Protein AF-0000000086953259 (afdb_homodimer)

Solvent-accessible surface area (backbone atoms only — not comparable to full-atom values): 18525 Å² total; per-residue (Å²): 99,62,66,60,48,47,49,51,55,51,45,34,66,79,62,57,32,42,74,52,63,54,74,88,42,58,58,50,37,32,46,44,33,48,52,49,56,58,36,59,69,58,87,67,56,74,64,44,88,80,73,67,75,72,50,76,53,92,78,43,31,48,39,73,64,45,56,81,44,89,71,26,26,64,43,68,49,37,34,38,24,72,94,69,39,31,24,38,32,47,31,37,43,13,43,32,31,20,49,56,74,33,20,47,18,69,23,54,54,49,21,54,51,42,49,47,47,50,50,37,43,31,76,70,72,32,80,75,73,79,49,68,49,76,45,77,52,87,73,87,44,56,50,64,36,43,30,42,35,41,31,33,63,73,48,73,60,89,91,44,76,42,67,51,68,50,78,44,65,116,98,63,66,62,48,48,51,51,55,52,45,34,66,79,61,58,30,41,74,53,62,55,75,86,42,59,58,49,36,32,46,43,30,48,54,50,56,57,36,58,67,58,86,66,58,73,64,44,86,78,74,68,73,71,49,75,53,91,76,44,31,48,37,73,64,45,58,80,44,90,73,26,27,62,43,69,49,37,34,38,24,71,95,68,39,30,25,39,33,47,32,37,44,12,43,33,30,20,48,55,74,34,19,46,17,68,24,53,55,48,20,54,51,43,50,45,47,50,50,39,44,31,76,70,73,32,80,75,74,78,49,68,48,76,47,78,52,85,72,88,42,57,50,66,35,43,29,42,34,40,30,32,64,74,48,72,58,88,91,43,74,42,68,50,69,51,77,45,66,114

Sequence (340 aa):
MMDQFEKFTKMSEDGSWQHLTSYENGLAASFFFRRFFFFSPPPFVVRSKSGYTPRKHQDACLFVRNVATEGRGFEFAMFYNDSERRMMVLLQPGSYLEGMIGFVHGGAVAAILDHTFASCGICAFGIVLTANLSVNYKSLIPLGSVVLVETKVEKVEEKKIFLSGCVQSAMMDQFEKFTKMSEDGSWQHLTSYENGLAASFFFRRFFFFSPPPFVVRSKSGYTPRKHQDACLFVRNVATEGRGFEFAMFYNDSERRMMVLLQPGSYLEGMIGFVHGGAVAAILDHTFASCGICAFGIVLTANLSVNYKSLIPLGSVVLVETKVEKVEEKKIFLSGCVQSA

pLDDT: mean 79.51, std 21.35, range [32.94, 98.81]

InterPro domains:
  IPR006683 Thioesterase domain [PF03061] (102-165)
  IPR029069 HotDog domain superfamily [SSF54637] (71-168)
  IPR052365 THEM4/THEM5 acyl-CoA thioesterase [PTHR12418] (1-169)

Radius of gyration: 20.13 Å; Cα contacts (8 Å, |Δi|>4): 658; chains: 2; bounding box: 54×58×43 Å

Foldseek 3Di:
DVVVVVVVVVVCVVVQKDKPDDPVDCCCCVLCCVLVVVPPPPVCVVVPVVNDDDDDDPPDDDPQPDPPDPQAAWDWIKMAGAVFLKIKIKTQGHVVQDDPVQFGDPVSVQVVQVVRVQSSCCVHPNHDDDPDGDDDDDDTHGHRFIKMKMKGWDDDDPPDTDMDIDIDTD/DVVVVVVVVVVCVVVQKDKPDDPVDCCCCVLCCVLVVVPPPPVCVVVPVVNDDDDDDPPDDDPQPDPPDPQAAWDWIKMAGAVFLKIKIKTQGHVNQDDPVQFGDPVSVQVVQVVRVQSSCCVHPNHDDDPDGDDDDDDTHGHRFIKMKMKGWDDDDPPDTDMDIDIDTD

Organism: NCBI:txid35019

Structure (mmCIF, N/CA/C/O backbone):
data_AF-0000000086953259-model_v1
#
loop_
_entity.id
_entity.type
_entity.pdbx_description
1 polymer 'Acyl-coenzyme A thioesterase THEM4'
#
loop_
_atom_site.group_PDB
_atom_site.id
_atom_site.type_symbol
_atom_site.label_atom_id
_atom_site.label_alt_id
_atom_site.label_comp_id
_atom_site.label_asym_id
_atom_site.label_entity_id
_atom_site.label_seq_id
_atom_site.pdbx_PDB_ins_code
_atom_site.Cartn_x
_atom_site.Cartn_y
_atom_site.Cartn_z
_atom_site.occupancy
_atom_site.B_iso_or_equiv
_atom_site.auth_seq_id
_atom_site.auth_comp_id
_atom_site.auth_asym_id
_atom_site.auth_atom_id
_atom_site.pdbx_PDB_model_num
ATOM 1 N N . MET A 1 1 ? 16.812 -9.219 -14.219 1 52.38 1 MET A N 1
ATOM 2 C CA . MET A 1 1 ? 15.406 -9.531 -14.477 1 52.38 1 MET A CA 1
ATOM 3 C C . MET A 1 1 ? 15.273 -10.781 -15.336 1 52.38 1 MET A C 1
ATOM 5 O O . MET A 1 1 ? 14.523 -11.703 -14.984 1 52.38 1 MET A O 1
ATOM 9 N N . MET A 1 2 ? 16.156 -10.859 -16.234 1 53.91 2 MET A N 1
ATOM 10 C CA . MET A 1 2 ? 16.047 -11.898 -17.25 1 53.91 2 MET A CA 1
ATOM 11 C C . MET A 1 2 ? 16.375 -13.273 -16.672 1 53.91 2 MET A C 1
ATOM 13 O O . MET A 1 2 ? 15.688 -14.25 -16.938 1 53.91 2 MET A O 1
ATOM 17 N N . ASP A 1 3 ? 17.328 -13.188 -15.805 1 60.88 3 ASP A N 1
ATOM 18 C CA . ASP A 1 3 ? 17.734 -14.492 -15.289 1 60.88 3 ASP A CA 1
ATOM 19 C C . ASP A 1 3 ? 16.672 -15.086 -14.383 1 60.88 3 ASP A C 1
ATOM 21 O O . ASP A 1 3 ? 16.375 -16.281 -14.461 1 60.88 3 ASP A O 1
ATOM 25 N N . GLN A 1 4 ? 16.062 -14.219 -13.586 1 63.28 4 GLN A N 1
ATOM 26 C CA . GLN A 1 4 ? 15.039 -14.727 -12.688 1 63.28 4 GLN A CA 1
ATOM 27 C C . GLN A 1 4 ? 13.773 -15.117 -13.453 1 63.28 4 GLN A C 1
ATOM 29 O O . GLN A 1 4 ? 13.156 -16.141 -13.172 1 63.28 4 GLN A O 1
ATOM 34 N N . PHE A 1 5 ? 13.586 -14.344 -14.422 1 64.5 5 PHE A N 1
ATOM 35 C CA . PHE A 1 5 ? 12.43 -14.648 -15.266 1 64.5 5 PHE A CA 1
ATOM 36 C C . PHE A 1 5 ? 12.641 -15.961 -16 1 64.5 5 PHE A C 1
ATOM 38 O O . PHE A 1 5 ? 11.719 -16.781 -16.094 1 64.5 5 PHE A O 1
ATOM 45 N N . GLU A 1 6 ? 13.797 -16.078 -16.453 1 66.31 6 GLU A N 1
ATOM 46 C CA . GLU A 1 6 ? 14.117 -17.312 -17.156 1 66.31 6 GLU A CA 1
ATOM 47 C C . GLU A 1 6 ? 13.992 -18.516 -16.234 1 66.31 6 GLU A C 1
ATOM 49 O O . GLU A 1 6 ? 13.5 -19.562 -16.641 1 66.31 6 GLU A O 1
ATOM 54 N N . LYS A 1 7 ? 14.461 -18.281 -15.062 1 66 7 LYS A N 1
ATOM 55 C CA . LYS A 1 7 ? 14.352 -19.359 -14.086 1 66 7 LYS A CA 1
ATOM 56 C C . LYS A 1 7 ? 12.891 -19.75 -13.852 1 66 7 LYS A C 1
ATOM 58 O O . LYS A 1 7 ? 12.555 -20.938 -13.836 1 66 7 LYS A O 1
ATOM 63 N N . PHE A 1 8 ? 12.086 -18.859 -13.781 1 66.31 8 PHE A N 1
ATOM 64 C CA . PHE A 1 8 ? 10.688 -19.125 -13.508 1 66.31 8 PHE A CA 1
ATOM 65 C C . PHE A 1 8 ? 9.984 -19.672 -14.742 1 66.31 8 PHE A C 1
ATOM 67 O O . PHE A 1 8 ? 9.109 -20.531 -14.641 1 66.31 8 PHE A O 1
ATOM 74 N N . THR A 1 9 ? 10.445 -19.172 -15.805 1 65.06 9 THR A N 1
ATOM 75 C CA . THR A 1 9 ? 9.898 -19.734 -17.031 1 65.06 9 THR A CA 1
ATOM 76 C C . THR A 1 9 ? 10.281 -21.203 -17.172 1 65.06 9 THR A C 1
ATOM 78 O O . THR A 1 9 ? 9.469 -22.016 -17.609 1 65.06 9 THR A O 1
ATOM 81 N N . LYS A 1 10 ? 11.414 -21.469 -16.734 1 67 10 LYS A N 1
ATOM 82 C CA . LYS A 1 10 ? 11.867 -22.844 -16.781 1 67 10 LYS A CA 1
ATOM 83 C C . LYS A 1 10 ? 11.086 -23.719 -15.789 1 67 10 LYS A C 1
ATOM 85 O O . LYS A 1 10 ? 10.742 -24.859 -16.094 1 67 10 LYS A O 1
ATOM 90 N N . MET A 1 11 ? 10.836 -23.203 -14.648 1 66.12 11 MET A N 1
ATOM 91 C CA . MET A 1 11 ? 10.07 -23.922 -13.633 1 66.12 11 MET A CA 1
ATOM 92 C C . MET A 1 11 ? 8.656 -24.203 -14.109 1 66.12 11 MET A C 1
ATOM 94 O O . MET A 1 11 ? 8.055 -25.219 -13.75 1 66.12 11 MET A O 1
ATOM 98 N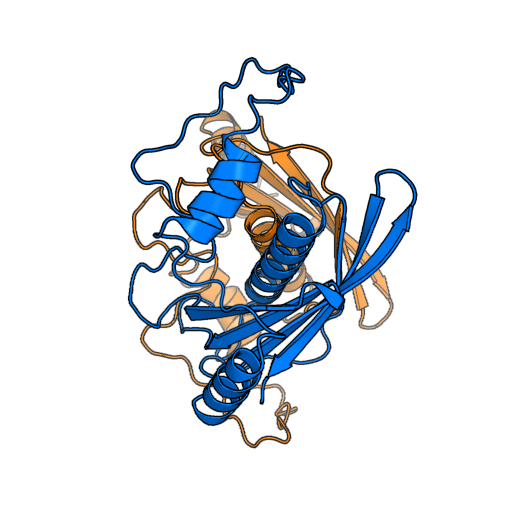 N . SER A 1 12 ? 8.172 -23.406 -14.914 1 67.5 12 SER A N 1
ATOM 99 C CA . SER A 1 12 ? 6.844 -23.609 -15.484 1 67.5 12 SER A CA 1
ATOM 100 C C . SER A 1 12 ? 6.848 -24.75 -16.5 1 67.5 12 SER A C 1
ATOM 102 O O . SER A 1 12 ? 5.793 -25.297 -16.828 1 67.5 12 SER A O 1
ATOM 104 N N . GLU A 1 13 ? 8 -25.062 -16.859 1 70.75 13 GLU A N 1
ATOM 105 C CA . GLU A 1 13 ? 8.109 -26.109 -17.859 1 70.75 13 GLU A CA 1
ATOM 106 C C . GLU A 1 13 ? 7.793 -27.484 -17.25 1 70.75 13 GLU A C 1
ATOM 108 O O . GLU A 1 13 ? 7.211 -28.344 -17.922 1 70.75 13 GLU A O 1
ATOM 113 N N . ASP A 1 14 ? 8.203 -27.688 -16 1 75.81 14 ASP A N 1
ATOM 114 C CA . ASP A 1 14 ? 7.871 -28.984 -15.406 1 75.81 14 ASP A CA 1
ATOM 115 C C . ASP A 1 14 ? 6.43 -29.016 -14.914 1 75.81 14 ASP A C 1
ATOM 117 O O . ASP A 1 14 ? 5.973 -30.016 -14.367 1 75.81 14 ASP A O 1
ATOM 121 N N . GLY A 1 15 ? 5.711 -27.969 -15.047 1 78.81 15 GLY A N 1
ATOM 122 C CA . GLY A 1 15 ? 4.285 -27.891 -14.766 1 78.81 15 GLY A CA 1
ATOM 123 C C . GLY A 1 15 ? 3.984 -27.547 -13.32 1 78.81 15 GLY A C 1
ATOM 124 O O . GLY A 1 15 ? 2.818 -27.438 -12.93 1 78.81 15 GLY A O 1
ATOM 125 N N . SER A 1 16 ? 5 -27.375 -12.539 1 87.06 16 SER A N 1
ATOM 126 C CA . SER A 1 16 ? 4.758 -27.125 -11.117 1 87.06 16 SER A CA 1
ATOM 127 C C . SER A 1 16 ? 4.312 -25.688 -10.875 1 87.06 16 SER A C 1
ATOM 129 O O . SER A 1 16 ? 3.611 -25.406 -9.898 1 87.06 16 SER A O 1
ATOM 131 N N . TRP A 1 17 ? 4.738 -24.828 -11.75 1 89.25 17 TRP A N 1
ATOM 132 C CA . TRP A 1 17 ? 4.379 -23.422 -11.617 1 89.25 17 TRP A CA 1
ATOM 133 C C . TRP A 1 17 ? 3.529 -22.969 -12.805 1 89.25 17 TRP A C 1
ATOM 135 O O . TRP A 1 17 ? 3.807 -23.344 -13.945 1 89.25 17 TRP A O 1
ATOM 145 N N . GLN A 1 18 ? 2.521 -22.219 -12.438 1 87.19 18 GLN A N 1
ATOM 146 C CA . GLN A 1 18 ? 1.646 -21.625 -13.445 1 87.19 18 GLN A CA 1
ATOM 147 C C . GLN A 1 18 ? 1.855 -20.125 -13.531 1 87.19 18 GLN A C 1
ATOM 149 O O . GLN A 1 18 ? 1.815 -19.422 -12.516 1 87.19 18 GLN A O 1
ATOM 154 N N . HIS A 1 19 ? 2.213 -19.609 -14.719 1 86.81 19 HIS A N 1
ATOM 155 C CA . HIS A 1 19 ? 2.295 -18.172 -14.961 1 86.81 19 HIS A CA 1
ATOM 156 C C . HIS A 1 19 ? 0.907 -17.531 -15.023 1 86.81 19 HIS A C 1
ATOM 158 O O . HIS A 1 19 ? 0.07 -17.953 -15.828 1 86.81 19 HIS A O 1
ATOM 164 N N . LEU A 1 20 ? 0.736 -16.625 -14.086 1 80.94 20 LEU A N 1
ATOM 165 C CA . LEU A 1 20 ? -0.565 -15.977 -14.047 1 80.94 20 LEU A CA 1
ATOM 166 C C . LEU A 1 20 ? -0.579 -14.734 -14.93 1 80.94 20 LEU A C 1
ATOM 168 O O . LEU A 1 20 ? 0.214 -13.812 -14.727 1 80.94 20 LEU A O 1
ATOM 172 N N . THR A 1 21 ? -0.525 -14.914 -16.234 1 61.44 21 THR A N 1
ATOM 173 C CA . THR A 1 21 ? -0.45 -13.82 -17.188 1 61.44 21 THR A CA 1
ATOM 174 C C . THR A 1 21 ? -1.457 -12.727 -16.844 1 61.44 21 THR A C 1
ATOM 176 O O . THR A 1 21 ? -2.318 -12.922 -15.977 1 61.44 21 THR A O 1
ATOM 179 N N . SER A 1 22 ? -1.895 -11.805 -17.891 1 50.25 22 SER A N 1
ATOM 180 C CA . SER A 1 22 ? -2.389 -10.445 -18.031 1 50.25 22 SER A CA 1
ATOM 181 C C . SER A 1 22 ? -3.682 -10.234 -17.25 1 50.25 22 SER A C 1
ATOM 183 O O . SER A 1 22 ? -4.594 -11.062 -17.328 1 50.25 22 SER A O 1
ATOM 185 N N . TYR A 1 23 ? -3.648 -9.695 -16.016 1 44.38 23 TYR A N 1
ATOM 186 C CA . TYR A 1 23 ? -4.918 -9.234 -15.469 1 44.38 23 TYR A CA 1
ATOM 187 C C . TYR A 1 23 ? -5.867 -8.805 -16.578 1 44.38 23 TYR A C 1
ATOM 189 O O . TYR A 1 23 ? -7.055 -8.562 -16.328 1 44.38 23 TYR A O 1
ATOM 197 N N . GLU A 1 24 ? -5.324 -8.195 -17.656 1 40.94 24 GLU A N 1
ATOM 198 C CA . GLU A 1 24 ? -6.316 -7.895 -18.672 1 40.94 24 GLU A CA 1
ATOM 199 C C . GLU A 1 24 ? -7.066 -9.148 -19.109 1 40.94 24 GLU A C 1
ATOM 201 O O . GLU A 1 24 ? -8.188 -9.062 -19.625 1 40.94 24 GLU A O 1
ATOM 206 N N . ASN A 1 25 ? -6.32 -10.289 -19.328 1 35.34 25 ASN A N 1
ATOM 207 C CA . ASN A 1 25 ? -6.895 -11.453 -19.984 1 35.34 25 ASN A CA 1
ATOM 208 C C . ASN A 1 25 ? -7.652 -12.344 -19 1 35.34 25 ASN A C 1
ATOM 210 O O . ASN A 1 25 ? -7.445 -12.25 -17.781 1 35.34 25 ASN A O 1
ATOM 214 N N . GLY A 1 26 ? -8.352 -13.469 -19.469 1 34.66 26 GLY A N 1
ATOM 215 C CA . GLY A 1 26 ? -9.383 -14.445 -19.156 1 34.66 26 GLY A CA 1
ATOM 216 C C . GLY A 1 26 ? -9.062 -15.289 -17.938 1 34.66 26 GLY A C 1
ATOM 217 O O . GLY A 1 26 ? -9.961 -15.664 -17.188 1 34.66 26 GLY A O 1
ATOM 218 N N . LEU A 1 27 ? -7.82 -15.656 -17.766 1 37.25 27 LEU A N 1
ATOM 219 C CA . LEU A 1 27 ? -7.645 -16.703 -16.766 1 37.25 27 LEU A CA 1
ATOM 220 C C . LEU A 1 27 ? -7.637 -16.109 -15.359 1 37.25 27 LEU A C 1
ATOM 222 O O . LEU A 1 27 ? -8.266 -16.656 -14.445 1 37.25 27 LEU A O 1
ATOM 226 N N . ALA A 1 28 ? -6.715 -15.133 -15.016 1 39.75 28 ALA A N 1
ATOM 227 C CA . ALA A 1 28 ? -6.871 -14.5 -13.711 1 39.75 28 ALA A CA 1
ATOM 228 C C . ALA A 1 28 ? -8.188 -13.734 -13.625 1 39.75 28 ALA A C 1
ATOM 230 O O . ALA A 1 28 ? -8.859 -13.75 -12.586 1 39.75 28 ALA A O 1
ATOM 231 N N . ALA A 1 29 ? -8.492 -12.969 -14.594 1 41.97 29 ALA A N 1
ATOM 232 C CA . ALA A 1 29 ? -9.859 -12.492 -14.789 1 41.97 29 ALA A CA 1
ATOM 233 C C . ALA A 1 29 ? -10.844 -13.656 -14.82 1 41.97 29 ALA A C 1
ATOM 235 O O . ALA A 1 29 ? -11.93 -13.578 -14.242 1 41.97 29 ALA A O 1
ATOM 236 N N . SER A 1 30 ? -10.484 -14.625 -15.641 1 40.09 30 SER A N 1
ATOM 237 C CA . SER A 1 30 ? -11.305 -15.828 -15.672 1 40.09 30 SER A CA 1
ATOM 238 C C . SER A 1 30 ? -11.297 -16.547 -14.328 1 40.09 30 SER A C 1
ATOM 240 O O . SER A 1 30 ? -12.344 -16.969 -13.836 1 40.09 30 SER A O 1
ATOM 242 N N . PHE A 1 31 ? -10.102 -16.766 -13.859 1 41.5 31 PHE A N 1
ATOM 243 C CA . PHE A 1 31 ? -10.07 -17.406 -12.547 1 41.5 31 PHE A CA 1
ATOM 244 C C . PHE A 1 31 ? -10.641 -16.484 -11.477 1 41.5 31 PHE A C 1
ATOM 246 O O . PHE A 1 31 ? -11.453 -16.922 -10.648 1 41.5 31 PHE A O 1
ATOM 253 N N . PHE A 1 32 ? -10.109 -15.211 -11.398 1 43.56 32 PHE A N 1
ATOM 254 C CA . PHE A 1 32 ? -10.742 -14.266 -10.477 1 43.56 32 PHE A CA 1
ATOM 255 C C . PHE A 1 32 ? -12.188 -14.008 -10.883 1 43.56 32 PHE A C 1
ATOM 257 O O . PHE A 1 32 ? -13.07 -13.906 -10.031 1 43.56 32 PHE A O 1
ATOM 264 N N . PHE A 1 33 ? -12.383 -13.719 -12.188 1 42.94 33 PHE A N 1
ATOM 265 C CA . PHE A 1 33 ? -13.766 -13.555 -12.633 1 42.94 33 PHE A CA 1
ATOM 266 C C . PHE A 1 33 ? -14.555 -14.844 -12.43 1 42.94 33 PHE A C 1
ATOM 268 O O . PHE A 1 33 ? -15.703 -14.805 -11.977 1 42.94 33 PHE A O 1
ATOM 275 N N . ARG A 1 34 ? -14.109 -15.891 -12.961 1 40.69 34 ARG A N 1
ATOM 276 C CA . ARG A 1 34 ? -14.906 -17.109 -12.797 1 40.69 34 ARG A CA 1
ATOM 277 C C . ARG A 1 34 ? -15.102 -17.438 -11.32 1 40.69 34 ARG A C 1
ATOM 279 O O . ARG A 1 34 ? -16.188 -17.859 -10.914 1 40.69 34 ARG A O 1
ATOM 286 N N . ARG A 1 35 ? -14.094 -17.469 -10.625 1 39.72 35 ARG A N 1
ATOM 287 C CA . ARG A 1 35 ? -14.234 -17.812 -9.211 1 39.72 35 ARG A CA 1
ATOM 288 C C . ARG A 1 35 ? -14.695 -16.609 -8.398 1 39.72 35 ARG A C 1
ATOM 290 O O . ARG A 1 35 ? -15.445 -16.766 -7.43 1 39.72 35 ARG A O 1
ATOM 297 N N . PHE A 1 36 ? -14.234 -15.398 -8.695 1 39.94 36 PHE A N 1
ATOM 298 C CA . PHE A 1 36 ? -14.727 -14.227 -7.98 1 39.94 36 PHE A CA 1
ATOM 299 C C . PHE A 1 36 ? -16.031 -13.727 -8.594 1 39.94 36 PHE A C 1
ATOM 301 O O . PHE A 1 36 ? -16.938 -13.297 -7.875 1 39.94 36 PHE A O 1
ATOM 308 N N . PHE A 1 37 ? -16.125 -13.453 -9.898 1 39.78 37 PHE A N 1
ATOM 309 C CA . PHE A 1 37 ? -17.375 -12.922 -10.445 1 39.78 37 PHE A CA 1
ATOM 310 C C . PHE A 1 37 ? -18.391 -14.031 -10.641 1 39.78 37 PHE A C 1
ATOM 312 O O . PHE A 1 37 ? -19.594 -13.773 -10.719 1 39.78 37 PHE A O 1
ATOM 319 N N . PHE A 1 38 ? -18.047 -15.141 -11.109 1 36.66 38 PHE A N 1
ATOM 320 C CA . PHE A 1 38 ? -19.156 -16.062 -11.188 1 36.66 38 PHE A CA 1
ATOM 321 C C . PHE A 1 38 ? -19.688 -16.406 -9.797 1 36.66 38 PHE A C 1
ATOM 323 O O . PHE A 1 38 ? -20.453 -17.359 -9.633 1 36.66 38 PHE A O 1
ATOM 330 N N . PHE A 1 39 ? -18.922 -16.328 -8.805 1 34.28 39 PHE A N 1
ATOM 331 C CA . PHE A 1 39 ? -19.828 -16.375 -7.664 1 34.28 39 PHE A CA 1
ATOM 332 C C . PHE A 1 39 ? -20.938 -15.336 -7.809 1 34.28 39 PHE A C 1
ATOM 334 O O . PHE A 1 39 ? -20.656 -14.172 -8.109 1 34.28 39 PHE A O 1
ATOM 341 N N . SER A 1 40 ? -22.031 -15.648 -8.258 1 33.44 40 SER A N 1
ATOM 342 C CA . SER A 1 40 ? -23.156 -14.883 -7.727 1 33.44 40 SER A CA 1
ATOM 343 C C . SER A 1 40 ? -22.766 -14.141 -6.449 1 33.44 40 SER A C 1
ATOM 345 O O . SER A 1 40 ? -22.016 -14.664 -5.629 1 33.44 40 SER A O 1
ATOM 347 N N . PRO A 1 41 ? -22.625 -12.797 -6.363 1 35.5 41 PRO A N 1
ATOM 348 C CA . PRO A 1 41 ? -22.469 -12.289 -5 1 35.5 41 PRO A CA 1
ATOM 349 C C . PRO A 1 41 ? -22.875 -13.312 -3.939 1 35.5 41 PRO A C 1
ATOM 351 O O . PRO A 1 41 ? -23.859 -14.039 -4.129 1 35.5 41 PRO A O 1
ATOM 354 N N . PRO A 1 42 ? -22.078 -14.234 -3.434 1 35.81 42 PRO A N 1
ATOM 355 C CA . PRO A 1 42 ? -22.938 -14.883 -2.438 1 35.81 42 PRO A CA 1
ATOM 356 C C . PRO A 1 42 ? -24.141 -14.031 -2.053 1 35.81 42 PRO A C 1
ATOM 358 O O . PRO A 1 42 ? -24.109 -12.805 -2.18 1 35.81 42 PRO A O 1
ATOM 361 N N . PRO A 1 43 ? -25.312 -14.547 -2.086 1 33.22 43 PRO A N 1
ATOM 362 C CA . PRO A 1 43 ? -26.406 -13.789 -1.484 1 33.22 43 PRO A CA 1
ATOM 363 C C . PRO A 1 43 ? -25.938 -12.891 -0.338 1 33.22 43 PRO A C 1
ATOM 365 O O . PRO A 1 43 ? -26.766 -12.266 0.331 1 33.22 43 PRO A O 1
ATOM 368 N N . PHE A 1 44 ? -24.828 -13.32 0.262 1 33.72 44 PHE A N 1
ATOM 369 C CA . PHE A 1 44 ? -24.531 -12.32 1.285 1 33.72 44 PHE A CA 1
ATOM 370 C C . PHE A 1 44 ? -24.203 -10.977 0.651 1 33.72 44 PHE A C 1
ATOM 372 O O . PHE A 1 44 ? -23.094 -10.766 0.179 1 33.72 44 PHE A O 1
ATOM 379 N N . VAL A 1 45 ? -24.844 -10.445 -0.264 1 34.34 45 VAL A N 1
ATOM 380 C CA . VAL A 1 45 ? -24.969 -8.992 -0.385 1 34.34 45 VAL A CA 1
ATOM 381 C C . VAL A 1 45 ? -24.375 -8.32 0.854 1 34.34 45 VAL A C 1
ATOM 383 O O . VAL A 1 45 ? -24.938 -8.422 1.948 1 34.34 45 VAL A O 1
ATOM 386 N N . VAL A 1 46 ? -23.109 -8.477 1.08 1 34.69 46 VAL A N 1
ATOM 387 C CA . VAL A 1 46 ? -22.734 -7.488 2.084 1 34.69 46 VAL A CA 1
ATOM 388 C C . VAL A 1 46 ? -23.625 -6.254 1.945 1 34.69 46 VAL A C 1
ATOM 390 O O . VAL A 1 46 ? -23.531 -5.52 0.958 1 34.69 46 VAL A O 1
ATOM 393 N N . ARG A 1 47 ? -24.781 -6.379 2.074 1 33.88 47 ARG A N 1
ATOM 394 C CA . ARG A 1 47 ? -25.656 -5.223 2.244 1 33.88 47 ARG A CA 1
ATOM 395 C C . ARG A 1 47 ? -24.906 -4.055 2.865 1 33.88 47 ARG A C 1
ATOM 397 O O . ARG A 1 47 ? -24.531 -4.102 4.039 1 33.88 47 ARG A O 1
ATOM 404 N N . SER A 1 48 ? -23.844 -3.596 2.314 1 38.78 48 SER A N 1
ATOM 405 C CA . SER A 1 48 ? -23.406 -2.336 2.902 1 38.78 48 SER A CA 1
ATOM 406 C C . SER A 1 48 ? -24.562 -1.558 3.492 1 38.78 48 SER A C 1
ATOM 408 O O . SER A 1 48 ? -25.641 -1.464 2.877 1 38.78 48 SER A O 1
ATOM 410 N N . LYS A 1 49 ? -24.734 -1.678 4.691 1 43.41 49 LYS A N 1
ATOM 411 C CA . LYS A 1 49 ? -25.75 -0.819 5.281 1 43.41 49 LYS A CA 1
ATOM 412 C C . LYS A 1 49 ? -25.969 0.436 4.438 1 43.41 49 LYS A C 1
ATOM 414 O O . LYS A 1 49 ? -26.969 1.131 4.598 1 43.41 49 LYS A O 1
ATOM 419 N N . SER A 1 50 ? -24.969 0.824 3.766 1 48.22 50 SER A N 1
ATOM 420 C CA . SER A 1 50 ? -25.109 2.166 3.211 1 48.22 50 SER A CA 1
ATOM 421 C C . SER A 1 50 ? -25.734 2.129 1.82 1 48.22 50 SER A C 1
ATOM 423 O O . SER A 1 50 ? -25.875 3.166 1.17 1 48.22 50 SER A O 1
ATOM 425 N N . GLY A 1 51 ? -26.406 0.893 1.409 1 57.38 51 GLY A N 1
ATOM 426 C CA . GLY A 1 51 ? -27.078 0.931 0.12 1 57.38 51 GLY A CA 1
ATOM 427 C C . GLY A 1 51 ? -26.109 1.009 -1.052 1 57.38 51 GLY A C 1
ATOM 428 O O . GLY A 1 51 ? -26.531 1.263 -2.186 1 57.38 51 GLY A O 1
ATOM 429 N N . TYR A 1 52 ? -24.781 0.784 -0.879 1 64.69 52 TYR A N 1
ATOM 430 C CA . TYR A 1 52 ? -23.844 0.918 -1.979 1 64.69 52 TYR A CA 1
ATOM 431 C C . TYR A 1 52 ? -23.875 -0.307 -2.885 1 64.69 52 TYR A C 1
ATOM 433 O O . TYR A 1 52 ? -23.797 -1.441 -2.408 1 64.69 52 TYR A O 1
ATOM 441 N N . THR A 1 53 ? -24.125 -0.127 -4.211 1 71.12 53 THR A N 1
ATOM 442 C CA . THR A 1 53 ? -24.078 -1.182 -5.219 1 71.12 53 THR A CA 1
ATOM 443 C C . THR A 1 53 ? -22.766 -1.114 -6.008 1 71.12 53 THR A C 1
ATOM 445 O O . THR A 1 53 ? -22.562 -0.176 -6.777 1 71.12 53 THR A O 1
ATOM 448 N N . PRO A 1 54 ? -21.953 -2.084 -5.785 1 74.06 54 PRO A N 1
ATOM 449 C CA . PRO A 1 54 ? -20.672 -2.045 -6.508 1 74.06 54 PRO A CA 1
ATOM 450 C C . PRO A 1 54 ? -20.844 -2.229 -8.016 1 74.06 54 PRO A C 1
ATOM 452 O O . PRO A 1 54 ? -21.641 -3.061 -8.453 1 74.06 54 PRO A O 1
ATOM 455 N N . ARG A 1 55 ? -20.328 -1.217 -8.719 1 71.19 55 ARG A N 1
ATOM 456 C CA . ARG A 1 55 ? -20.297 -1.323 -10.18 1 71.19 55 ARG A CA 1
ATOM 457 C C . ARG A 1 55 ? -18.875 -1.147 -10.711 1 71.19 55 ARG A C 1
ATOM 459 O O . ARG A 1 55 ? -18.078 -0.393 -10.141 1 71.19 55 ARG A O 1
ATOM 466 N N . LYS A 1 56 ? -18.672 -1.996 -11.711 1 71.94 56 LYS A N 1
ATOM 467 C CA . LYS A 1 56 ? -17.375 -1.819 -12.359 1 71.94 56 LYS A CA 1
ATOM 468 C C . LYS A 1 56 ? -17.297 -0.479 -13.086 1 71.94 56 LYS A C 1
ATOM 470 O O . LYS A 1 56 ? -18.156 -0.167 -13.914 1 71.94 56 LYS A O 1
ATOM 475 N N . HIS A 1 57 ? -16.531 0.339 -12.648 1 70.31 57 HIS A N 1
ATOM 476 C CA . HIS A 1 57 ? -16.312 1.588 -13.367 1 70.31 57 HIS A CA 1
ATOM 477 C C . HIS A 1 57 ? -15.602 1.339 -14.695 1 70.31 57 HIS A C 1
ATOM 479 O O . HIS A 1 57 ? -14.711 0.491 -14.781 1 70.31 57 HIS A O 1
ATOM 485 N N . GLN A 1 58 ? -16.078 1.866 -15.805 1 69.81 58 GLN A N 1
ATOM 486 C CA . GLN A 1 58 ? -15.555 1.654 -17.156 1 69.81 58 GLN A CA 1
ATOM 487 C C . GLN A 1 58 ? -14.055 1.913 -17.203 1 69.81 58 GLN A C 1
ATOM 489 O O . GLN A 1 58 ? -13.32 1.221 -17.922 1 69.81 58 GLN A O 1
ATOM 494 N N . ASP A 1 59 ? -13.609 2.85 -16.391 1 75.56 59 ASP A N 1
ATOM 495 C CA . ASP A 1 59 ? -12.195 3.205 -16.469 1 75.56 59 ASP A CA 1
ATOM 496 C C . ASP A 1 59 ? -11.414 2.619 -15.289 1 75.56 59 ASP A C 1
ATOM 498 O O . ASP A 1 59 ? -10.258 2.975 -15.07 1 75.56 59 ASP A O 1
ATOM 502 N N . ALA A 1 60 ? -12.07 1.719 -14.656 1 76 60 ALA A N 1
ATOM 503 C CA . ALA A 1 60 ? -11.406 1.194 -13.469 1 76 60 ALA A CA 1
ATOM 504 C C . ALA A 1 60 ? -10.305 0.209 -13.836 1 76 60 ALA A C 1
ATOM 506 O O . ALA A 1 60 ? -10.391 -0.467 -14.867 1 76 60 ALA A O 1
ATOM 507 N N . CYS A 1 61 ? -9.25 0.313 -13.188 1 78.25 61 CYS A N 1
ATOM 508 C CA . CYS A 1 61 ? -8.18 -0.662 -13.328 1 78.25 61 CYS A CA 1
ATOM 509 C C . CYS A 1 61 ? -7.688 -1.141 -11.969 1 78.25 61 CYS A C 1
ATOM 511 O O . CYS A 1 61 ? -7.84 -0.438 -10.969 1 78.25 61 CYS A O 1
ATOM 513 N N . LEU A 1 62 ? -7.27 -2.379 -12.023 1 81.81 62 LEU A N 1
ATOM 514 C CA . LEU A 1 62 ? -6.656 -2.918 -10.812 1 81.81 62 LEU A CA 1
ATOM 515 C C . LEU A 1 62 ? -5.488 -2.047 -10.359 1 81.81 62 LEU A C 1
ATOM 517 O O . LEU A 1 62 ? -4.625 -1.692 -11.172 1 81.81 62 LEU A O 1
ATOM 521 N N . PHE A 1 63 ? -5.438 -1.789 -9.172 1 87.06 63 PHE A N 1
ATOM 522 C CA . PHE A 1 63 ? -4.539 -0.804 -8.578 1 87.06 63 PHE A CA 1
ATOM 523 C C . PHE A 1 63 ? -3.094 -1.09 -8.969 1 87.06 63 PHE A C 1
ATOM 525 O O . PHE A 1 63 ? -2.389 -0.202 -9.453 1 87.06 63 PHE A O 1
ATOM 532 N N . VAL A 1 64 ? -2.646 -2.326 -8.844 1 89.12 64 VAL A N 1
ATOM 533 C CA . VAL A 1 64 ? -1.241 -2.641 -9.078 1 89.12 64 VAL A CA 1
ATOM 534 C C . VAL A 1 64 ? -1.001 -2.885 -10.562 1 89.12 64 VAL A C 1
ATOM 536 O O . VAL A 1 64 ? 0.11 -3.232 -10.969 1 89.12 64 VAL A O 1
ATOM 539 N N . ARG A 1 65 ? -2.035 -2.666 -11.305 1 80.62 65 ARG A N 1
ATOM 540 C CA . ARG A 1 65 ? -1.886 -2.834 -12.75 1 80.62 65 ARG A CA 1
ATOM 541 C C . ARG A 1 65 ? -2.145 -1.521 -13.477 1 80.62 65 ARG A C 1
ATOM 543 O O . ARG A 1 65 ? -2.201 -1.493 -14.711 1 80.62 65 ARG A O 1
ATOM 550 N N . ASN A 1 66 ? -2.365 -0.52 -12.664 1 74.5 66 ASN A N 1
ATOM 551 C CA . ASN A 1 66 ? -2.52 0.801 -13.258 1 74.5 66 ASN A CA 1
ATOM 552 C C . ASN A 1 66 ? -1.189 1.336 -13.781 1 74.5 66 ASN A C 1
ATOM 554 O O . ASN A 1 66 ? -0.287 1.644 -13 1 74.5 66 ASN A O 1
ATOM 558 N N . VAL A 1 67 ? -1 1.228 -15.109 1 64.75 67 VAL A N 1
ATOM 559 C CA . VAL A 1 67 ? 0.245 1.694 -15.711 1 64.75 67 VAL A CA 1
ATOM 560 C C . VAL A 1 67 ? -0.037 2.889 -16.625 1 64.75 67 VAL A C 1
ATOM 562 O O . VAL A 1 67 ? -0.631 2.734 -17.688 1 64.75 67 VAL A O 1
ATOM 565 N N . ALA A 1 68 ? 0.187 4 -16.078 1 67.5 68 ALA A N 1
ATOM 566 C CA . ALA A 1 68 ? 0.03 5.172 -16.938 1 67.5 68 ALA A CA 1
ATOM 567 C C . ALA A 1 68 ? 1.094 5.199 -18.031 1 67.5 68 ALA A C 1
ATOM 569 O O . ALA A 1 68 ? 0.801 5.531 -19.188 1 67.5 68 ALA A O 1
ATOM 570 N N . THR A 1 69 ? 2.258 4.848 -17.656 1 76.75 69 THR A N 1
ATOM 571 C CA . THR A 1 69 ? 3.416 4.789 -18.531 1 76.75 69 THR A CA 1
ATOM 572 C C . THR A 1 69 ? 4.191 3.492 -18.328 1 76.75 69 THR A C 1
ATOM 574 O O . THR A 1 69 ? 4.547 3.148 -17.203 1 76.75 69 THR A O 1
ATOM 577 N N . GLU A 1 70 ? 4.348 2.814 -19.422 1 80.75 70 GLU A N 1
ATOM 578 C CA . GLU A 1 70 ? 5.059 1.542 -19.359 1 80.75 70 GLU A CA 1
ATOM 579 C C . GLU A 1 70 ? 6.379 1.685 -18.609 1 80.75 70 GLU A C 1
ATOM 581 O O . GLU A 1 70 ? 7.129 2.635 -18.844 1 80.75 70 GLU A O 1
ATOM 586 N N . GLY A 1 71 ? 6.539 0.832 -17.688 1 83.5 71 GLY A N 1
ATOM 587 C CA . GLY A 1 71 ? 7.812 0.748 -17 1 83.5 71 GLY A CA 1
ATOM 588 C C . GLY A 1 71 ? 7.914 1.701 -15.82 1 83.5 71 GLY A C 1
ATOM 589 O O . GLY A 1 71 ? 8.914 1.702 -15.102 1 83.5 71 GLY A O 1
ATOM 590 N N . ARG A 1 72 ? 6.898 2.455 -15.57 1 88.5 72 ARG A N 1
ATOM 591 C CA . ARG A 1 72 ? 7.043 3.498 -14.555 1 88.5 72 ARG A CA 1
ATOM 592 C C . ARG A 1 72 ? 6.309 3.119 -13.273 1 88.5 72 ARG A C 1
ATOM 594 O O . ARG A 1 72 ? 6.555 3.703 -12.219 1 88.5 72 ARG A O 1
ATOM 601 N N . GLY A 1 73 ? 5.391 2.168 -13.391 1 90.88 73 GLY A N 1
ATOM 602 C CA . GLY A 1 73 ? 4.637 1.7 -12.234 1 90.88 73 GLY A CA 1
ATOM 603 C C . GLY A 1 73 ? 5.004 0.289 -11.82 1 90.88 73 GLY A C 1
ATOM 604 O O . GLY A 1 73 ? 6.184 -0.069 -11.789 1 90.88 73 GLY A O 1
ATOM 605 N N . PHE A 1 74 ? 4.023 -0.44 -11.367 1 91.62 74 PHE A N 1
ATOM 606 C CA . PHE A 1 74 ? 4.215 -1.853 -11.062 1 91.62 74 PHE A CA 1
ATOM 607 C C . PHE A 1 74 ? 4.297 -2.678 -12.344 1 91.62 74 PHE A C 1
ATOM 609 O O . PHE A 1 74 ? 3.328 -2.76 -13.102 1 91.62 74 PHE A O 1
ATOM 616 N N . GLU A 1 75 ? 5.371 -3.15 -12.695 1 88.75 75 GLU A N 1
ATOM 617 C CA . GLU A 1 75 ? 5.559 -4.121 -13.773 1 88.75 75 GLU A CA 1
ATOM 618 C C . GLU A 1 75 ? 6.027 -5.469 -13.219 1 88.75 75 GLU A C 1
ATOM 620 O O . GLU A 1 75 ? 7.133 -5.574 -12.695 1 88.75 75 GLU A O 1
ATOM 625 N N . PHE A 1 76 ? 5.082 -6.43 -13.336 1 90.56 76 PHE A N 1
ATOM 626 C CA . PHE A 1 76 ? 5.449 -7.672 -12.664 1 90.56 76 PHE A CA 1
ATOM 627 C C . PHE A 1 76 ? 4.82 -8.875 -13.367 1 90.56 76 PHE A C 1
ATOM 629 O O . PHE A 1 76 ? 3.869 -8.719 -14.133 1 90.56 76 PHE A O 1
ATOM 636 N N . ALA A 1 77 ? 5.391 -9.977 -13.195 1 89.88 77 ALA A N 1
ATOM 637 C CA . ALA A 1 77 ? 4.863 -11.289 -13.562 1 89.88 77 ALA A CA 1
ATOM 638 C C . ALA A 1 77 ? 4.59 -12.133 -12.32 1 89.88 77 ALA A C 1
ATOM 640 O O . ALA A 1 77 ? 5.312 -12.039 -11.328 1 89.88 77 ALA A O 1
ATOM 641 N N . MET A 1 78 ? 3.562 -12.953 -12.43 1 91.81 78 MET A N 1
ATOM 642 C CA . MET A 1 78 ? 3.154 -13.766 -11.281 1 91.81 78 MET A CA 1
ATOM 643 C C . MET A 1 78 ? 3.137 -15.242 -11.641 1 91.81 78 MET A C 1
ATOM 645 O O . MET A 1 78 ? 2.701 -15.617 -12.734 1 91.81 78 MET A O 1
ATOM 649 N N . PHE A 1 79 ? 3.611 -16.031 -10.672 1 91.19 79 PHE A N 1
ATOM 650 C CA . PHE A 1 79 ? 3.641 -17.484 -10.82 1 91.19 79 PHE A CA 1
ATOM 651 C C . PHE A 1 79 ? 3.059 -18.156 -9.586 1 91.19 79 PHE A C 1
ATOM 653 O O . PHE A 1 79 ? 3.334 -17.75 -8.453 1 91.19 79 PHE A O 1
ATOM 660 N N . TYR A 1 80 ? 2.252 -19.234 -9.836 1 93.31 80 TYR A N 1
ATOM 661 C CA . TYR A 1 80 ? 1.578 -19.906 -8.742 1 93.31 80 TYR A CA 1
ATOM 662 C C . TYR A 1 80 ? 1.896 -21.406 -8.742 1 93.31 80 TYR A C 1
ATOM 664 O O . TYR A 1 80 ? 1.891 -22.047 -9.797 1 93.31 80 TYR A O 1
ATOM 672 N N . ASN A 1 81 ? 2.291 -21.859 -7.594 1 94.19 81 ASN A N 1
ATOM 673 C CA . ASN A 1 81 ? 2.451 -23.281 -7.344 1 94.19 81 ASN A CA 1
ATOM 674 C C . ASN A 1 81 ? 1.324 -23.828 -6.477 1 94.19 81 ASN A C 1
ATOM 676 O O . ASN A 1 81 ? 1.281 -23.578 -5.27 1 94.19 81 ASN A O 1
ATOM 680 N N . ASP A 1 82 ? 0.486 -24.625 -7.012 1 93.12 82 ASP A N 1
ATOM 681 C CA . ASP A 1 82 ? -0.714 -25.094 -6.324 1 93.12 82 ASP A CA 1
ATOM 682 C C . ASP A 1 82 ? -0.368 -26.109 -5.238 1 93.12 82 ASP A C 1
ATOM 684 O O . ASP A 1 82 ? -0.91 -26.047 -4.133 1 93.12 82 ASP A O 1
ATOM 688 N N . SER A 1 83 ? 0.508 -27.016 -5.531 1 94.5 83 SER A N 1
ATOM 689 C CA . SER A 1 83 ? 0.853 -28.078 -4.586 1 94.5 83 SER A CA 1
ATOM 690 C C . SER A 1 83 ? 1.437 -27.5 -3.301 1 94.5 83 SER A C 1
ATOM 692 O O . SER A 1 83 ? 1.211 -28.031 -2.213 1 94.5 83 SER A O 1
ATOM 694 N N . GLU A 1 84 ? 2.145 -26.391 -3.443 1 95.75 84 GLU A N 1
ATOM 695 C CA . GLU A 1 84 ? 2.775 -25.781 -2.275 1 95.75 84 GLU A CA 1
ATOM 696 C C . GLU A 1 84 ? 1.975 -24.578 -1.773 1 95.75 84 GLU A C 1
ATOM 698 O O . GLU A 1 84 ? 2.289 -24.016 -0.727 1 95.75 84 GLU A O 1
ATOM 703 N N . ARG A 1 85 ? 0.999 -24.203 -2.521 1 97.06 85 ARG A N 1
ATOM 704 C CA . ARG A 1 85 ? 0.231 -22.984 -2.258 1 97.06 85 ARG A CA 1
ATOM 705 C C . ARG A 1 85 ? 1.153 -21.781 -2.037 1 97.06 85 ARG A C 1
ATOM 707 O O . ARG A 1 85 ? 1.074 -21.125 -1.006 1 97.06 85 ARG A O 1
ATOM 714 N N . ARG A 1 86 ? 1.916 -21.609 -3.088 1 97.12 86 ARG A N 1
ATOM 715 C CA . ARG A 1 86 ? 2.928 -20.562 -3.092 1 97.12 86 ARG A CA 1
ATOM 716 C C . ARG A 1 86 ? 2.764 -19.641 -4.301 1 97.12 86 ARG A C 1
ATOM 718 O O . ARG A 1 86 ? 2.457 -20.109 -5.402 1 97.12 86 ARG A O 1
ATOM 725 N N . MET A 1 87 ? 2.947 -18.375 -4.059 1 96.25 87 MET A N 1
ATOM 726 C CA . MET A 1 87 ? 2.922 -17.375 -5.125 1 96.25 87 MET A CA 1
ATOM 727 C C . MET A 1 87 ? 4.258 -16.641 -5.215 1 96.25 87 MET A C 1
ATOM 729 O O . MET A 1 87 ? 4.84 -16.266 -4.195 1 96.25 87 MET A O 1
ATOM 733 N N . MET A 1 88 ? 4.727 -16.5 -6.414 1 94.81 88 MET A N 1
ATOM 734 C CA . MET A 1 88 ? 5.941 -15.75 -6.695 1 94.81 88 MET A CA 1
ATOM 735 C C . MET A 1 88 ? 5.656 -14.602 -7.66 1 94.81 88 MET A C 1
ATOM 737 O O . MET A 1 88 ? 4.941 -14.781 -8.648 1 94.81 88 MET A O 1
ATOM 741 N N . VAL A 1 89 ? 6.215 -13.461 -7.34 1 94.5 89 VAL A N 1
ATOM 742 C CA . VAL A 1 89 ? 6.082 -12.289 -8.195 1 94.5 89 VAL A CA 1
ATOM 743 C C . VAL A 1 89 ? 7.465 -11.719 -8.516 1 94.5 89 VAL A C 1
ATOM 745 O O . VAL A 1 89 ? 8.289 -11.531 -7.621 1 94.5 89 VAL A O 1
ATOM 748 N N . LEU A 1 90 ? 7.703 -11.578 -9.758 1 93.31 90 LEU A N 1
ATOM 749 C CA . LEU A 1 90 ? 8.883 -10.875 -10.25 1 93.31 90 LEU A CA 1
ATOM 750 C C . LEU A 1 90 ? 8.523 -9.461 -10.688 1 93.31 90 LEU A C 1
ATOM 752 O O . LEU A 1 90 ? 7.738 -9.273 -11.617 1 93.31 90 LEU A O 1
ATOM 756 N N . LEU A 1 91 ? 9.156 -8.484 -9.969 1 94 91 LEU A N 1
ATOM 757 C CA . LEU A 1 91 ? 8.766 -7.09 -10.141 1 94 91 LEU A CA 1
ATOM 758 C C . LEU A 1 91 ? 9.977 -6.215 -10.43 1 94 91 LEU A C 1
ATOM 760 O O . LEU A 1 91 ? 11.047 -6.414 -9.844 1 94 91 LEU A O 1
ATOM 764 N N . GLN A 1 92 ? 9.828 -5.27 -11.297 1 92.69 92 GLN A N 1
ATOM 765 C CA . GLN A 1 92 ? 10.734 -4.133 -11.438 1 92.69 92 GLN A CA 1
ATOM 766 C C . GLN A 1 92 ? 10.016 -2.82 -11.141 1 92.69 92 GLN A C 1
ATOM 768 O O . GLN A 1 92 ? 9.297 -2.297 -11.992 1 92.69 92 GLN A O 1
ATOM 773 N N . PRO A 1 93 ? 10.211 -2.352 -9.93 1 93.94 93 PRO A N 1
ATOM 774 C CA . PRO A 1 93 ? 9.5 -1.12 -9.57 1 93.94 93 PRO A CA 1
ATOM 775 C C . PRO A 1 93 ? 9.969 0.086 -10.383 1 93.94 93 PRO A C 1
ATOM 777 O O . PRO A 1 93 ? 11.172 0.366 -10.445 1 93.94 93 PRO A O 1
ATOM 780 N N . GLY A 1 94 ? 8.992 0.794 -10.898 1 92 94 GLY A N 1
ATOM 781 C CA . GLY A 1 94 ? 9.297 1.952 -11.719 1 92 94 GLY A CA 1
ATOM 782 C C . GLY A 1 94 ? 9.375 3.244 -10.93 1 92 94 GLY A C 1
ATOM 783 O O . GLY A 1 94 ? 9.156 3.25 -9.719 1 92 94 GLY A O 1
ATOM 784 N N . SER A 1 95 ? 9.688 4.324 -11.633 1 90.69 95 SER A N 1
ATOM 785 C CA . SER A 1 95 ? 9.984 5.617 -11.023 1 90.69 95 SER A CA 1
ATOM 786 C C . SER A 1 95 ? 8.742 6.227 -10.383 1 90.69 95 SER A C 1
ATOM 788 O O . SER A 1 95 ? 8.844 7.105 -9.523 1 90.69 95 SER A O 1
ATOM 790 N N . TYR A 1 96 ? 7.512 5.77 -10.766 1 90.5 96 TYR A N 1
ATOM 791 C CA . TYR A 1 96 ? 6.273 6.301 -10.203 1 90.5 96 TYR A CA 1
ATOM 792 C C . TYR A 1 96 ? 6 5.703 -8.828 1 90.5 96 TYR A C 1
ATOM 794 O O . TYR A 1 96 ? 5.055 6.109 -8.141 1 90.5 96 TYR A O 1
ATOM 802 N N . LEU A 1 97 ? 6.852 4.785 -8.398 1 93.19 97 LEU A N 1
ATOM 803 C CA . LEU A 1 97 ? 6.664 4.125 -7.109 1 93.19 97 LEU A CA 1
ATOM 804 C C . LEU A 1 97 ? 7.629 4.684 -6.066 1 93.19 97 LEU A C 1
ATOM 806 O O . LEU A 1 97 ? 7.82 4.086 -5.008 1 93.19 97 LEU A O 1
ATOM 810 N N . GLU A 1 98 ? 8.18 5.867 -6.316 1 90.88 98 GLU A N 1
ATOM 811 C CA . GLU A 1 98 ? 9.219 6.441 -5.473 1 90.88 98 GLU A CA 1
ATOM 812 C C . GLU A 1 98 ? 8.648 6.957 -4.156 1 90.88 98 GLU A C 1
ATOM 814 O O . GLU A 1 98 ? 7.547 7.516 -4.129 1 90.88 98 GLU A O 1
ATOM 819 N N . GLY A 1 99 ? 9.32 6.617 -3.111 1 90.06 99 GLY A N 1
ATOM 820 C CA . GLY A 1 99 ? 9.172 7.273 -1.821 1 90.06 99 GLY A CA 1
ATOM 821 C C . GLY A 1 99 ? 10.312 8.219 -1.493 1 90.06 99 GLY A C 1
ATOM 822 O O . GLY A 1 99 ? 10.375 9.328 -2.029 1 90.06 99 GLY A O 1
ATOM 823 N N . MET A 1 100 ? 11.266 7.695 -0.725 1 86.12 100 MET A N 1
ATOM 824 C CA . MET A 1 100 ? 12.516 8.438 -0.635 1 86.12 100 MET A CA 1
ATOM 825 C C . MET A 1 100 ? 13.25 8.445 -1.976 1 86.12 100 MET A C 1
ATOM 827 O O . MET A 1 100 ? 13.094 7.52 -2.773 1 86.12 100 MET A O 1
ATOM 831 N N . ILE A 1 101 ? 14.023 9.43 -2.172 1 85.25 101 ILE A N 1
ATOM 832 C CA . ILE A 1 101 ? 14.719 9.578 -3.445 1 85.25 101 ILE A CA 1
ATOM 833 C C . ILE A 1 101 ? 15.484 8.297 -3.766 1 85.25 101 ILE A C 1
ATOM 835 O O . ILE A 1 101 ? 16.344 7.867 -2.986 1 85.25 101 ILE A O 1
ATOM 839 N N . GLY A 1 102 ? 15.102 7.699 -4.883 1 88.56 102 GLY A N 1
ATOM 840 C CA . GLY A 1 102 ? 15.828 6.551 -5.395 1 88.56 102 GLY A CA 1
ATOM 841 C C . GLY A 1 102 ? 15.312 5.227 -4.859 1 88.56 102 GLY A C 1
ATOM 842 O O . GLY A 1 102 ? 15.758 4.16 -5.289 1 88.56 102 GLY A O 1
ATOM 843 N N . PHE A 1 103 ? 14.336 5.32 -3.955 1 92.5 103 PHE A N 1
ATOM 844 C CA . PHE A 1 103 ? 13.875 4.09 -3.324 1 92.5 103 PHE A CA 1
ATOM 845 C C . PHE A 1 103 ? 12.359 3.955 -3.443 1 92.5 103 PHE A C 1
ATOM 847 O O . PHE A 1 103 ? 11.648 4.957 -3.523 1 92.5 103 PHE A O 1
ATOM 854 N N . VAL A 1 104 ? 11.93 2.75 -3.393 1 94.62 104 VAL A N 1
ATOM 855 C CA . VAL A 1 104 ? 10.508 2.436 -3.5 1 94.62 104 VAL A CA 1
ATOM 856 C C . VAL A 1 104 ? 9.789 2.885 -2.232 1 94.62 104 VAL A C 1
ATOM 858 O O . VAL A 1 104 ? 10.281 2.682 -1.121 1 94.62 104 VAL A O 1
ATOM 861 N N . HIS A 1 105 ? 8.688 3.484 -2.402 1 95.12 105 HIS A N 1
ATOM 862 C CA . HIS A 1 105 ? 7.836 3.895 -1.29 1 95.12 105 HIS A CA 1
ATOM 863 C C . HIS A 1 105 ? 7.422 2.697 -0.444 1 95.12 105 HIS A C 1
ATOM 865 O O . HIS A 1 105 ? 7.043 1.652 -0.981 1 95.12 105 HIS A O 1
ATOM 871 N N . GLY A 1 106 ? 7.449 2.77 0.885 1 96.56 106 GLY A N 1
ATOM 872 C CA . GLY A 1 106 ? 7.016 1.688 1.755 1 96.56 106 GLY A CA 1
ATOM 873 C C . GLY A 1 106 ? 5.602 1.223 1.471 1 96.56 106 GLY A C 1
ATOM 874 O O . GLY A 1 106 ? 5.305 0.029 1.557 1 96.56 106 GLY A O 1
ATOM 875 N N . GLY A 1 107 ? 4.723 2.135 1.218 1 97.5 107 GLY A N 1
ATOM 876 C CA . GLY A 1 107 ? 3.354 1.799 0.862 1 97.5 107 GLY A CA 1
ATOM 877 C C . GLY A 1 107 ? 3.252 0.985 -0.414 1 97.5 107 GLY A C 1
ATOM 878 O O . GLY A 1 107 ? 2.342 0.167 -0.563 1 97.5 107 GLY A O 1
ATOM 879 N N . ALA A 1 108 ? 4.105 1.273 -1.383 1 96.81 108 ALA A N 1
ATOM 880 C CA . ALA A 1 108 ? 4.137 0.474 -2.605 1 96.81 108 ALA A CA 1
ATOM 881 C C . ALA A 1 108 ? 4.57 -0.959 -2.312 1 96.81 108 ALA A C 1
ATOM 883 O O . ALA A 1 108 ? 4.031 -1.908 -2.885 1 96.81 108 ALA A O 1
ATOM 884 N N . VAL A 1 109 ? 5.543 -1.099 -1.432 1 98.12 109 VAL A N 1
ATOM 885 C CA . VAL A 1 109 ? 5.992 -2.424 -1.016 1 98.12 109 VAL A CA 1
ATOM 886 C C . VAL A 1 109 ? 4.84 -3.174 -0.35 1 98.12 109 VAL A C 1
ATOM 888 O O . VAL A 1 109 ? 4.59 -4.34 -0.661 1 98.12 109 VAL A O 1
ATOM 891 N N . ALA A 1 110 ? 4.125 -2.523 0.538 1 98.56 110 ALA A N 1
ATOM 892 C CA . ALA A 1 110 ? 2.971 -3.133 1.193 1 98.56 110 ALA A CA 1
ATOM 893 C C . ALA A 1 110 ? 1.909 -3.535 0.173 1 98.56 110 ALA A C 1
ATOM 895 O O . ALA A 1 110 ? 1.297 -4.602 0.291 1 98.56 110 ALA A O 1
ATOM 896 N N . ALA A 1 111 ? 1.703 -2.664 -0.809 1 97.69 111 ALA A N 1
ATOM 897 C CA . ALA A 1 111 ? 0.667 -2.9 -1.812 1 97.69 111 ALA A CA 1
ATOM 898 C C . ALA A 1 111 ? 0.962 -4.16 -2.619 1 97.69 111 ALA A C 1
ATOM 900 O O . ALA A 1 111 ? 0.076 -4.992 -2.83 1 97.69 111 ALA A O 1
ATOM 901 N N . ILE A 1 112 ? 2.203 -4.277 -3.094 1 97.06 112 ILE A N 1
ATOM 902 C CA . ILE A 1 112 ? 2.514 -5.438 -3.926 1 97.06 112 ILE A CA 1
ATOM 903 C C . ILE A 1 112 ? 2.496 -6.703 -3.072 1 97.06 112 ILE A C 1
ATOM 905 O O . ILE A 1 112 ? 2.1 -7.77 -3.543 1 97.06 112 ILE A O 1
ATOM 909 N N . LEU A 1 113 ? 2.939 -6.629 -1.816 1 98.25 113 LEU A N 1
ATOM 910 C CA . LEU A 1 113 ? 2.855 -7.777 -0.919 1 98.25 113 LEU A CA 1
ATOM 911 C C . LEU A 1 113 ? 1.403 -8.18 -0.684 1 98.25 113 LEU A C 1
ATOM 913 O O . LEU A 1 113 ? 1.062 -9.359 -0.757 1 98.25 113 LEU A O 1
ATOM 917 N N . ASP A 1 114 ? 0.558 -7.23 -0.425 1 97.94 114 ASP A N 1
ATOM 918 C CA . ASP A 1 114 ? -0.869 -7.484 -0.25 1 97.94 114 ASP A CA 1
ATOM 919 C C . ASP A 1 114 ? -1.457 -8.18 -1.478 1 97.94 114 ASP A C 1
ATOM 921 O O . ASP A 1 114 ? -2.199 -9.156 -1.349 1 97.94 114 ASP A O 1
ATOM 925 N N . HIS A 1 115 ? -1.132 -7.633 -2.602 1 95.94 115 HIS A N 1
ATOM 926 C CA . HIS A 1 115 ? -1.651 -8.211 -3.838 1 95.94 115 HIS A CA 1
ATOM 927 C C . HIS A 1 115 ? -1.19 -9.656 -4.012 1 95.94 115 HIS A C 1
ATOM 929 O O . HIS A 1 115 ? -1.968 -10.508 -4.434 1 95.94 115 HIS A O 1
ATOM 935 N N . THR A 1 116 ? 0.048 -9.883 -3.703 1 96.81 116 THR A N 1
ATOM 936 C CA . THR A 1 116 ? 0.597 -11.234 -3.828 1 96.81 116 THR A CA 1
ATOM 937 C C . THR A 1 116 ? -0.076 -12.188 -2.842 1 96.81 116 THR A C 1
ATOM 939 O O . THR A 1 116 ? -0.433 -13.305 -3.203 1 96.81 116 THR A O 1
ATOM 942 N N . PHE A 1 117 ? -0.278 -11.703 -1.598 1 97.69 117 PHE A N 1
ATOM 943 C CA . PHE A 1 117 ? -1.003 -12.492 -0.608 1 97.69 117 PHE A CA 1
ATOM 944 C C . PHE A 1 117 ? -2.402 -12.828 -1.106 1 97.69 117 PHE A C 1
ATOM 946 O O . PHE A 1 117 ? -2.816 -13.992 -1.071 1 97.69 117 PHE A O 1
ATOM 953 N N . ALA A 1 118 ? -3.096 -11.812 -1.536 1 95.44 118 ALA A N 1
ATOM 954 C CA . ALA A 1 118 ? -4.477 -11.984 -1.976 1 95.44 118 ALA A CA 1
ATOM 955 C C . ALA A 1 118 ? -4.562 -12.953 -3.152 1 95.44 118 ALA A C 1
ATOM 957 O O . ALA A 1 118 ? -5.422 -13.844 -3.174 1 95.44 118 ALA A O 1
ATOM 958 N N . SER A 1 119 ? -3.664 -12.766 -4.09 1 93.94 119 SER A N 1
ATOM 959 C CA . SER A 1 119 ? -3.652 -13.641 -5.258 1 93.94 119 SER A CA 1
ATOM 960 C C . SER A 1 119 ? -3.387 -15.086 -4.867 1 93.94 119 SER A C 1
ATOM 962 O O . SER A 1 119 ? -4.023 -16 -5.387 1 93.94 119 SER A O 1
ATOM 964 N N . CYS A 1 120 ? -2.467 -15.273 -3.977 1 95.5 120 CYS A N 1
ATOM 965 C CA . CYS A 1 120 ? -2.172 -16.609 -3.482 1 95.5 120 CYS A CA 1
ATOM 966 C C . CYS A 1 120 ? -3.398 -17.234 -2.824 1 95.5 120 CYS A C 1
ATOM 968 O O . CYS A 1 120 ? -3.752 -18.375 -3.111 1 95.5 120 CYS A O 1
ATOM 970 N N . GLY A 1 121 ? -4.016 -16.469 -1.96 1 94.81 121 GLY A N 1
ATOM 971 C CA . GLY A 1 121 ? -5.223 -16.922 -1.3 1 94.81 121 GLY A CA 1
ATOM 972 C C . GLY A 1 121 ? -6.336 -17.281 -2.27 1 94.81 121 GLY A C 1
ATOM 973 O O . GLY A 1 121 ? -6.98 -18.312 -2.129 1 94.81 121 GLY A O 1
ATOM 974 N N . ILE A 1 122 ? -6.492 -16.391 -3.207 1 92.06 122 ILE A N 1
ATOM 975 C CA . ILE A 1 122 ? -7.559 -16.594 -4.184 1 92.06 122 ILE A CA 1
ATOM 976 C C . ILE A 1 122 ? -7.297 -17.875 -4.977 1 92.06 122 ILE A C 1
ATOM 978 O O . ILE A 1 122 ? -8.211 -18.672 -5.199 1 92.06 122 ILE A O 1
ATOM 982 N N . CYS A 1 123 ? -6.094 -18.062 -5.402 1 91.81 123 CYS A N 1
ATOM 983 C CA . CYS A 1 123 ? -5.754 -19.266 -6.156 1 91.81 123 CYS A CA 1
ATOM 984 C C . CYS A 1 123 ? -5.98 -20.516 -5.32 1 91.81 123 CYS A C 1
ATOM 986 O O . CYS A 1 123 ? -6.434 -21.547 -5.84 1 91.81 123 CYS A O 1
ATOM 988 N N . ALA A 1 124 ? -5.766 -20.406 -4.051 1 93.25 124 ALA A N 1
ATOM 989 C CA . ALA A 1 124 ? -5.816 -21.578 -3.188 1 93.25 124 ALA A CA 1
ATOM 990 C C . ALA A 1 124 ? -7.234 -21.844 -2.693 1 93.25 124 ALA A C 1
ATOM 992 O O . ALA A 1 124 ? -7.645 -23 -2.549 1 93.25 124 ALA A O 1
ATOM 993 N N . PHE A 1 125 ? -7.992 -20.734 -2.412 1 92 125 PHE A N 1
ATOM 994 C CA . PHE A 1 125 ? -9.211 -20.938 -1.638 1 92 125 PHE A CA 1
ATOM 995 C C . PHE A 1 125 ? -10.391 -20.234 -2.285 1 92 125 PHE A C 1
ATOM 997 O O . PHE A 1 125 ? -11.539 -20.406 -1.857 1 92 125 PHE A O 1
ATOM 1004 N N . GLY A 1 126 ? -10.156 -19.469 -3.264 1 87.38 126 GLY A N 1
ATOM 1005 C CA . GLY A 1 126 ? -11.211 -18.625 -3.812 1 87.38 126 GLY A CA 1
ATOM 1006 C C . GLY A 1 126 ? -11.219 -17.234 -3.225 1 87.38 126 GLY A C 1
ATOM 1007 O O . GLY A 1 126 ? -10.172 -16.703 -2.844 1 87.38 126 GLY A O 1
ATOM 1008 N N . ILE A 1 127 ? -12.344 -16.625 -3.148 1 84.19 127 ILE A N 1
ATOM 1009 C CA . ILE A 1 127 ? -12.453 -15.227 -2.752 1 84.19 127 ILE A CA 1
ATOM 1010 C C . ILE A 1 127 ? -11.992 -15.062 -1.304 1 84.19 127 ILE A C 1
ATOM 1012 O O . ILE A 1 127 ? -12.422 -15.812 -0.423 1 84.19 127 ILE A O 1
ATOM 1016 N N . VAL A 1 128 ? -11.164 -14.195 -1.104 1 89.62 128 VAL A N 1
ATOM 1017 C CA . VAL A 1 128 ? -10.648 -13.898 0.228 1 89.62 128 VAL A CA 1
ATOM 1018 C C . VAL A 1 128 ? -10.609 -12.391 0.444 1 89.62 128 VAL A C 1
ATOM 1020 O O . VAL A 1 128 ? -10.5 -11.625 -0.514 1 89.62 128 VAL A O 1
ATOM 1023 N N . LEU A 1 129 ? -10.805 -11.945 1.666 1 90.75 129 LEU A N 1
ATOM 1024 C CA . LEU A 1 129 ? -10.664 -10.555 2.078 1 90.75 129 LEU A CA 1
ATOM 1025 C C . LEU A 1 129 ? -9.547 -10.391 3.104 1 90.75 129 LEU A C 1
ATOM 1027 O O . LEU A 1 129 ? -9.477 -11.156 4.07 1 90.75 129 LEU A O 1
ATOM 1031 N N . THR A 1 130 ? -8.711 -9.5 2.797 1 95.75 130 THR A N 1
ATOM 1032 C CA . THR A 1 130 ? -7.625 -9.289 3.746 1 95.75 130 THR A CA 1
ATOM 1033 C C . THR A 1 130 ? -8.164 -8.781 5.082 1 95.75 130 THR A C 1
ATOM 1035 O O . THR A 1 130 ? -8.898 -7.797 5.129 1 95.75 130 THR A O 1
ATOM 1038 N N . ALA A 1 131 ? -7.855 -9.469 6.102 1 97.75 131 ALA A N 1
ATOM 1039 C CA . ALA A 1 131 ? -8.258 -9.07 7.449 1 97.75 131 ALA A CA 1
ATOM 1040 C C . ALA A 1 131 ? -7.152 -8.273 8.141 1 97.75 131 ALA A C 1
ATOM 1042 O O . ALA A 1 131 ? -7.43 -7.312 8.859 1 97.75 131 ALA A O 1
ATOM 1043 N N . ASN A 1 132 ? -5.938 -8.75 7.945 1 98.56 132 ASN A N 1
ATOM 1044 C CA . ASN A 1 132 ? -4.77 -8.102 8.531 1 98.56 132 ASN A CA 1
ATOM 1045 C C . ASN A 1 132 ? -3.564 -8.156 7.602 1 98.56 132 ASN A C 1
ATOM 1047 O O . ASN A 1 132 ? -3.334 -9.172 6.941 1 98.56 132 ASN A O 1
ATOM 1051 N N . LEU A 1 133 ? -2.844 -7.105 7.562 1 98.75 133 LEU A N 1
ATOM 1052 C CA . LEU A 1 133 ? -1.561 -7.035 6.871 1 98.75 133 LEU A CA 1
ATOM 1053 C C . LEU A 1 133 ? -0.483 -6.457 7.781 1 98.75 133 LEU A C 1
ATOM 1055 O O . LEU A 1 133 ? -0.638 -5.352 8.305 1 98.75 133 LEU A O 1
ATOM 1059 N N . SER A 1 134 ? 0.538 -7.195 8.016 1 98.81 134 SER A N 1
ATOM 1060 C CA . SER A 1 134 ? 1.672 -6.734 8.812 1 98.81 134 SER A CA 1
ATOM 1061 C C . SER A 1 134 ? 2.979 -6.855 8.031 1 98.81 134 SER A C 1
ATOM 1063 O O . SER A 1 134 ? 3.299 -7.926 7.512 1 98.81 134 SER A O 1
ATOM 1065 N N . VAL A 1 135 ? 3.705 -5.762 7.977 1 98.81 135 VAL A N 1
ATOM 1066 C CA . VAL A 1 135 ? 4.941 -5.715 7.203 1 98.81 135 VAL A CA 1
ATOM 1067 C C . VAL A 1 135 ? 6.082 -5.207 8.078 1 98.81 135 VAL A C 1
ATOM 1069 O O . VAL A 1 135 ? 5.98 -4.129 8.68 1 98.81 135 VAL A O 1
ATOM 1072 N N . ASN A 1 136 ? 7.109 -5.945 8.172 1 98.81 136 ASN A N 1
ATOM 1073 C CA . ASN A 1 136 ? 8.367 -5.5 8.758 1 98.81 136 ASN A CA 1
ATOM 1074 C C . ASN A 1 136 ? 9.367 -5.078 7.691 1 98.81 136 ASN A C 1
ATOM 1076 O O . ASN A 1 136 ? 9.789 -5.895 6.867 1 98.81 136 ASN A O 1
ATOM 1080 N N . TYR A 1 137 ? 9.719 -3.818 7.715 1 97.75 137 TYR A N 1
ATOM 1081 C CA . TYR A 1 137 ? 10.672 -3.291 6.742 1 97.75 137 TYR A CA 1
ATOM 1082 C C . TYR A 1 137 ? 12.102 -3.426 7.25 1 97.75 137 TYR A C 1
ATOM 1084 O O . TYR A 1 137 ? 12.453 -2.859 8.289 1 97.75 137 TYR A O 1
ATOM 1092 N N . LYS A 1 138 ? 12.945 -4.109 6.461 1 97.06 138 LYS A N 1
ATOM 1093 C CA . LYS A 1 138 ? 14.297 -4.414 6.918 1 97.06 138 LYS A CA 1
ATOM 1094 C C . LYS A 1 138 ? 15.336 -3.617 6.137 1 97.06 138 LYS A C 1
ATOM 1096 O O . LYS A 1 138 ? 16.406 -3.297 6.66 1 97.06 138 LYS A O 1
ATOM 1101 N N . SER A 1 139 ? 15.031 -3.311 4.887 1 95.12 139 SER A N 1
ATOM 1102 C CA . SER A 1 139 ? 15.969 -2.566 4.043 1 95.12 139 SER A CA 1
ATOM 1103 C C . SER A 1 139 ? 15.227 -1.802 2.949 1 95.12 139 SER A C 1
ATOM 1105 O O . SER A 1 139 ? 14.094 -2.143 2.6 1 95.12 139 SER A O 1
ATOM 1107 N N . LEU A 1 140 ? 15.906 -0.792 2.451 1 93.62 140 LEU A N 1
ATOM 1108 C CA . LEU A 1 140 ? 15.359 -0.015 1.344 1 93.62 140 LEU A CA 1
ATOM 1109 C C . LEU A 1 140 ? 15.477 -0.781 0.03 1 93.62 140 LEU A C 1
ATOM 1111 O O . LEU A 1 140 ? 16.438 -1.521 -0.178 1 93.62 140 LEU A O 1
ATOM 1115 N N . ILE A 1 141 ? 14.523 -0.585 -0.837 1 95.5 141 ILE A N 1
ATOM 1116 C CA . ILE A 1 141 ? 14.531 -1.211 -2.154 1 95.5 141 ILE A CA 1
ATOM 1117 C C . ILE A 1 141 ? 14.812 -0.157 -3.225 1 95.5 141 ILE A C 1
ATOM 1119 O O . ILE A 1 141 ? 14.031 0.777 -3.404 1 95.5 141 ILE A O 1
ATOM 1123 N N . PRO A 1 142 ? 15.891 -0.282 -3.967 1 93.31 142 PRO A N 1
ATOM 1124 C CA . PRO A 1 142 ? 16.188 0.698 -5.016 1 93.31 142 PRO A CA 1
ATOM 1125 C C . PRO A 1 142 ? 15.188 0.643 -6.172 1 93.31 142 PRO A C 1
ATOM 1127 O O . PRO A 1 142 ? 14.766 -0.444 -6.578 1 93.31 142 PRO A O 1
ATOM 1130 N N . LEU A 1 143 ? 14.812 1.8 -6.633 1 92.19 143 LEU A N 1
ATOM 1131 C CA . LEU A 1 143 ? 14.008 1.845 -7.855 1 92.19 143 LEU A CA 1
ATOM 1132 C C . LEU A 1 143 ? 14.742 1.168 -9.008 1 92.19 143 LEU A C 1
ATOM 1134 O O . LEU A 1 143 ? 15.969 1.25 -9.102 1 92.19 143 LEU A O 1
ATOM 1138 N N . GLY A 1 144 ? 13.992 0.471 -9.82 1 91 144 GLY A N 1
ATOM 1139 C CA . GLY A 1 144 ? 14.562 -0.146 -11.008 1 91 144 GLY A CA 1
ATOM 1140 C C . GLY A 1 144 ? 15.234 -1.477 -10.727 1 91 144 GLY A C 1
ATOM 1141 O O . GLY A 1 144 ? 15.617 -2.193 -11.648 1 91 144 GLY A O 1
ATOM 1142 N N . SER A 1 145 ? 15.414 -1.828 -9.461 1 92.75 145 SER A N 1
ATOM 1143 C CA . SER A 1 145 ? 16 -3.127 -9.133 1 92.75 145 SER A CA 1
ATOM 1144 C C . SER A 1 145 ? 15.039 -4.262 -9.477 1 92.75 145 SER A C 1
ATOM 1146 O O . SER A 1 145 ? 13.852 -4.027 -9.711 1 92.75 145 SER A O 1
ATOM 1148 N N . VAL A 1 146 ? 15.586 -5.41 -9.633 1 92.62 146 VAL A N 1
ATOM 1149 C CA . VAL A 1 146 ? 14.75 -6.602 -9.742 1 92.62 146 VAL A CA 1
ATOM 1150 C C . VAL A 1 146 ? 14.336 -7.074 -8.352 1 92.62 146 VAL A C 1
ATOM 1152 O O . VAL A 1 146 ? 15.18 -7.309 -7.488 1 92.62 146 VAL A O 1
ATOM 1155 N N . VAL A 1 147 ? 13.055 -7.176 -8.172 1 96 147 VAL A N 1
ATOM 1156 C CA . VAL A 1 147 ? 12.516 -7.5 -6.855 1 96 147 VAL A CA 1
ATOM 1157 C C . VAL A 1 147 ? 11.734 -8.812 -6.93 1 96 147 VAL A C 1
ATOM 1159 O O . VAL A 1 147 ? 10.938 -9.023 -7.848 1 96 147 VAL A O 1
ATOM 1162 N N . LEU A 1 148 ? 11.984 -9.688 -6.004 1 95.94 148 LEU A N 1
ATOM 1163 C CA . LEU A 1 148 ? 11.234 -10.93 -5.855 1 95.94 148 LEU A CA 1
ATOM 1164 C C . LEU A 1 148 ? 10.297 -10.859 -4.652 1 95.94 148 LEU A C 1
ATOM 1166 O O . LEU A 1 148 ? 10.727 -10.508 -3.551 1 95.94 148 LEU A O 1
ATOM 1170 N N . VAL A 1 149 ? 9.031 -11.125 -4.914 1 97.44 149 VAL A N 1
ATOM 1171 C CA . VAL A 1 149 ? 8.039 -11.258 -3.852 1 97.44 149 VAL A CA 1
ATOM 1172 C C . VAL A 1 149 ? 7.578 -12.711 -3.76 1 97.44 149 VAL A C 1
ATOM 1174 O O . VAL A 1 149 ? 7.117 -13.289 -4.75 1 97.44 149 VAL A O 1
ATOM 1177 N N . GLU A 1 150 ? 7.73 -13.281 -2.598 1 97 150 GLU A N 1
ATOM 1178 C CA . GLU A 1 150 ? 7.297 -14.656 -2.375 1 97 150 GLU A CA 1
ATOM 1179 C C . GLU A 1 150 ? 6.312 -14.742 -1.214 1 97 150 GLU A C 1
ATOM 1181 O O . GLU A 1 150 ? 6.531 -14.141 -0.159 1 97 150 GLU A O 1
ATOM 1186 N N . THR A 1 151 ? 5.242 -15.438 -1.44 1 98.44 151 THR A N 1
ATOM 1187 C CA . THR A 1 151 ? 4.266 -15.656 -0.377 1 98.44 151 THR A CA 1
ATOM 1188 C C . THR A 1 151 ? 3.805 -17.109 -0.35 1 98.44 151 THR A C 1
ATOM 1190 O O . THR A 1 151 ? 3.902 -17.812 -1.355 1 98.44 151 THR A O 1
ATOM 1193 N N . LYS A 1 152 ? 3.287 -17.547 0.762 1 98.5 152 LYS A N 1
ATOM 1194 C CA . LYS A 1 152 ? 2.775 -18.906 0.902 1 98.5 152 LYS A CA 1
ATOM 1195 C C . LYS A 1 152 ? 1.718 -18.984 1.999 1 98.5 152 LYS A C 1
ATOM 1197 O O . LYS A 1 152 ? 1.71 -18.172 2.922 1 98.5 152 LYS A O 1
ATOM 1202 N N . VAL A 1 153 ? 0.926 -19.969 1.885 1 98.56 153 VAL A N 1
ATOM 1203 C CA . VAL A 1 153 ? -0.032 -20.281 2.941 1 98.56 153 VAL A CA 1
ATOM 1204 C C . VAL A 1 153 ? 0.673 -21.016 4.082 1 98.56 153 VAL A C 1
ATOM 1206 O O . VAL A 1 153 ? 1.349 -22.016 3.861 1 98.56 153 VAL A O 1
ATOM 1209 N N . GLU A 1 154 ? 0.501 -20.469 5.277 1 98.69 154 GLU A N 1
ATOM 1210 C CA . GLU A 1 154 ? 1.121 -21.094 6.441 1 98.69 154 GLU A CA 1
ATOM 1211 C C . GLU A 1 154 ? 0.148 -22.047 7.141 1 98.69 154 GLU A C 1
ATOM 1213 O O . GLU A 1 154 ? 0.521 -23.156 7.535 1 98.69 154 GLU A O 1
ATOM 1218 N N . LYS A 1 155 ? -1.037 -21.562 7.34 1 97.94 155 LYS A N 1
ATOM 1219 C CA 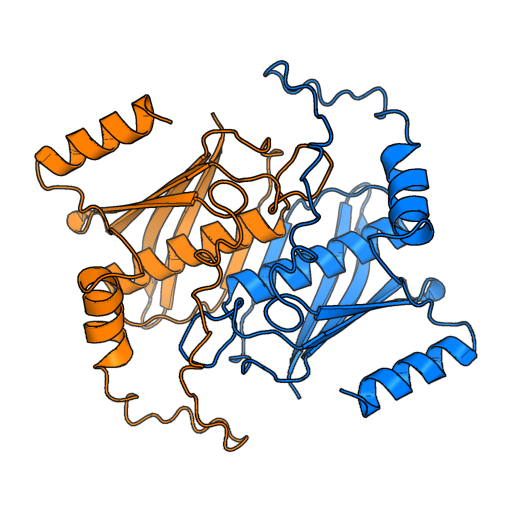. LYS A 1 155 ? -2.047 -22.359 8.031 1 97.94 155 LYS A CA 1
ATOM 1220 C C . LYS A 1 155 ? -3.451 -21.844 7.746 1 97.94 155 LYS A C 1
ATOM 1222 O O . LYS A 1 155 ? -3.617 -20.688 7.32 1 97.94 155 LYS A O 1
ATOM 1227 N N . VAL A 1 156 ? -4.371 -22.688 7.988 1 96.75 156 VAL A N 1
ATOM 1228 C CA . VAL A 1 156 ? -5.793 -22.391 7.879 1 96.75 156 VAL A CA 1
ATOM 1229 C C . VAL A 1 156 ? -6.504 -22.766 9.18 1 96.75 156 VAL A C 1
ATOM 1231 O O . VAL A 1 156 ? -6.395 -23.891 9.648 1 96.75 156 VAL A O 1
ATOM 1234 N N . GLU A 1 157 ? -7.074 -21.766 9.781 1 97 157 GLU A N 1
ATOM 1235 C CA . GLU A 1 157 ? -7.887 -21.969 10.977 1 97 157 GLU A CA 1
ATOM 1236 C C . GLU A 1 157 ? -9.328 -21.547 10.742 1 97 157 GLU A C 1
ATOM 1238 O O . GLU A 1 157 ? -9.656 -20.359 10.852 1 97 157 GLU A O 1
ATOM 1243 N N . GLU A 1 158 ? -10.148 -22.5 10.523 1 94 158 GLU A N 1
ATOM 1244 C CA . GLU A 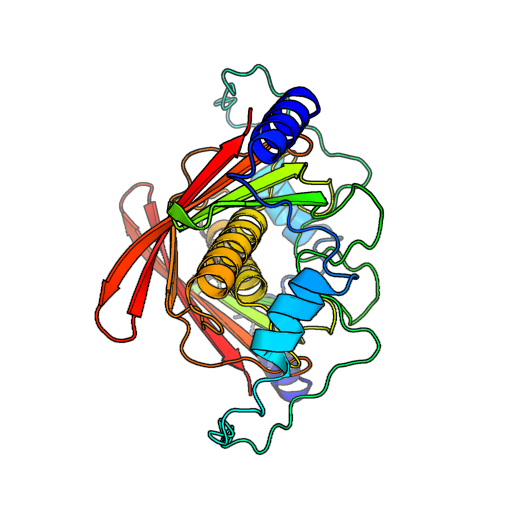1 158 ? -11.539 -22.219 10.188 1 94 158 GLU A CA 1
ATOM 1245 C C . GLU A 1 158 ? -11.641 -21.375 8.922 1 94 158 GLU A C 1
ATOM 1247 O O . GLU A 1 158 ? -11.219 -21.797 7.848 1 94 158 GLU A O 1
ATOM 1252 N N . LYS A 1 159 ? -12.07 -20.172 9.164 1 91.88 159 LYS A N 1
ATOM 1253 C CA . LYS A 1 159 ? -12.258 -19.312 7.992 1 91.88 159 LYS A CA 1
ATOM 1254 C C . LYS A 1 159 ? -11.055 -18.391 7.793 1 91.88 159 LYS A C 1
ATOM 1256 O O . LYS A 1 159 ? -11 -17.641 6.816 1 91.88 159 LYS A O 1
ATOM 1261 N N . LYS A 1 160 ? -10.133 -18.547 8.609 1 96.12 160 LYS A N 1
ATOM 1262 C CA . LYS A 1 160 ? -8.977 -17.656 8.531 1 96.12 160 LYS A CA 1
ATOM 1263 C C . LYS A 1 160 ? -7.801 -18.344 7.848 1 96.12 160 LYS A C 1
ATOM 1265 O O . LYS A 1 160 ? -7.465 -19.484 8.18 1 96.12 160 LYS A O 1
ATOM 1270 N N . ILE A 1 161 ? -7.262 -17.672 6.918 1 98 161 ILE A N 1
ATOM 1271 C CA . ILE A 1 161 ? -6.07 -18.141 6.215 1 98 161 ILE A CA 1
ATOM 1272 C C . ILE A 1 161 ? -4.871 -17.281 6.602 1 98 161 ILE A C 1
ATOM 1274 O O . ILE A 1 161 ? -4.938 -16.047 6.539 1 98 161 ILE A O 1
ATOM 1278 N N . PHE A 1 162 ? -3.787 -17.906 7.039 1 98.69 162 PHE A N 1
ATOM 1279 C CA . PHE A 1 162 ? -2.568 -17.203 7.426 1 98.69 162 PHE A CA 1
ATOM 1280 C C . PHE A 1 162 ? -1.478 -17.391 6.379 1 98.69 162 PHE A C 1
ATOM 1282 O O . PHE A 1 162 ? -1.125 -18.531 6.047 1 98.69 162 PHE A O 1
ATOM 1289 N N . LEU A 1 163 ? -1.047 -16.312 5.871 1 98.81 163 LEU A N 1
ATOM 1290 C CA . LEU A 1 163 ? 0.006 -16.328 4.863 1 98.81 163 LEU A CA 1
ATOM 1291 C C . LEU A 1 163 ? 1.247 -15.594 5.352 1 98.81 163 LEU A C 1
ATOM 1293 O O . LEU A 1 163 ? 1.146 -14.672 6.16 1 98.81 163 LEU A O 1
ATOM 1297 N N . SER A 1 164 ? 2.355 -15.969 4.941 1 98.81 164 SER A N 1
ATOM 1298 C CA . SER A 1 164 ? 3.613 -15.258 5.145 1 98.81 164 SER A CA 1
ATOM 1299 C C . SER A 1 164 ? 4.332 -15.008 3.822 1 98.81 164 SER A C 1
ATOM 1301 O O . SER A 1 164 ? 4.012 -15.641 2.811 1 98.81 164 SER A O 1
ATOM 1303 N N . GLY A 1 165 ? 5.18 -14.031 3.832 1 98.56 165 GLY A N 1
ATOM 1304 C CA . GLY A 1 165 ? 5.898 -13.711 2.607 1 98.56 165 GLY A CA 1
ATOM 1305 C C . GLY A 1 165 ? 7.098 -12.805 2.838 1 98.56 165 GLY A C 1
ATOM 1306 O O . GLY A 1 165 ? 7.367 -12.398 3.971 1 98.56 165 GLY A O 1
ATOM 1307 N N . CYS A 1 166 ? 7.797 -12.586 1.747 1 98.25 166 CYS A N 1
ATOM 1308 C CA . CYS A 1 166 ? 8.992 -11.75 1.773 1 98.25 166 CYS A CA 1
ATOM 1309 C C . CYS A 1 166 ? 9.164 -11.008 0.453 1 98.25 166 CYS A C 1
ATOM 1311 O O . CYS A 1 166 ? 8.766 -11.508 -0.602 1 98.25 166 CYS A O 1
ATOM 1313 N N . VAL A 1 167 ? 9.672 -9.82 0.505 1 98.19 167 VAL A N 1
ATOM 1314 C CA . VAL A 1 167 ? 10.07 -9 -0.631 1 98.19 167 VAL A CA 1
ATOM 1315 C C . VAL A 1 167 ? 11.578 -8.781 -0.609 1 98.19 167 VAL A C 1
ATOM 1317 O O . VAL A 1 167 ? 12.133 -8.289 0.38 1 98.19 167 VAL A O 1
ATOM 1320 N N . GLN A 1 168 ? 12.203 -9.109 -1.671 1 96.44 168 GLN A N 1
ATOM 1321 C CA . GLN A 1 168 ? 13.656 -9.016 -1.695 1 96.44 168 GLN A CA 1
ATOM 1322 C C . GLN A 1 168 ? 14.148 -8.438 -3.02 1 96.44 168 GLN A C 1
ATOM 1324 O O . GLN A 1 168 ? 13.688 -8.844 -4.09 1 96.44 168 GLN A O 1
ATOM 1329 N N . SER A 1 169 ? 15.031 -7.453 -2.875 1 92.44 169 SER A N 1
ATOM 1330 C CA . SER A 1 169 ? 15.672 -6.926 -4.074 1 92.44 169 SER A CA 1
ATOM 1331 C C . SER A 1 169 ? 17.016 -7.586 -4.316 1 92.44 169 SER A C 1
ATOM 1333 O O . SER A 1 169 ? 17.656 -8.086 -3.381 1 92.44 169 SER A O 1
ATOM 1335 N N . ALA A 1 170 ? 17.453 -7.699 -5.523 1 76.88 170 ALA A N 1
ATOM 1336 C CA . ALA A 1 170 ? 18.734 -8.281 -5.871 1 76.88 170 ALA A CA 1
ATOM 1337 C C . ALA A 1 170 ? 19.875 -7.305 -5.598 1 76.88 170 ALA A C 1
ATOM 1339 O O . ALA A 1 170 ? 19.688 -6.09 -5.633 1 76.88 170 ALA A O 1
ATOM 1340 N N . MET B 1 1 ? -17.266 15.508 0.321 1 52.75 1 MET B N 1
ATOM 1341 C CA . MET B 1 1 ? -15.883 16 0.245 1 52.75 1 MET B CA 1
ATOM 1342 C C . MET B 1 1 ? -15.797 17.453 0.683 1 52.75 1 MET B C 1
ATOM 1344 O O . MET B 1 1 ? -14.977 17.797 1.53 1 52.75 1 MET B O 1
ATOM 1348 N N . MET B 1 2 ? -16.766 18.141 0.288 1 54.19 2 MET B N 1
ATOM 1349 C CA . MET B 1 2 ? -16.719 19.594 0.472 1 54.19 2 MET B CA 1
ATOM 1350 C C . MET B 1 2 ? -16.906 19.969 1.939 1 54.19 2 MET B C 1
ATOM 1352 O O . MET B 1 2 ? -16.219 20.844 2.461 1 54.19 2 MET B O 1
ATOM 1356 N N . ASP B 1 3 ? -17.766 19.188 2.51 1 60.91 3 ASP B N 1
ATOM 1357 C CA . ASP B 1 3 ? -18.047 19.562 3.891 1 60.91 3 ASP B CA 1
ATOM 1358 C C . ASP B 1 3 ? -16.844 19.297 4.789 1 60.91 3 ASP B C 1
ATOM 1360 O O . ASP B 1 3 ? -16.5 20.109 5.641 1 60.91 3 ASP B O 1
ATOM 1364 N N . GLN B 1 4 ? -16.219 18.156 4.527 1 63.19 4 GLN B N 1
ATOM 1365 C CA . GLN B 1 4 ? -15.062 17.828 5.355 1 63.19 4 GLN B CA 1
ATOM 1366 C C . GLN B 1 4 ? -13.875 18.75 5.043 1 63.19 4 GLN B C 1
ATOM 1368 O O . GLN B 1 4 ? -13.18 19.203 5.949 1 63.19 4 GLN B O 1
ATOM 1373 N N . PHE B 1 5 ? -13.844 19.031 3.814 1 64.38 5 PHE B N 1
ATOM 1374 C CA . PHE B 1 5 ? -12.789 19.953 3.404 1 64.38 5 PHE B CA 1
ATOM 1375 C C . PHE B 1 5 ? -13.008 21.344 4.012 1 64.38 5 PHE B C 1
ATOM 1377 O O . PHE B 1 5 ? -12.062 21.969 4.496 1 64.38 5 PHE B O 1
ATOM 1384 N N . GLU B 1 6 ? -14.211 21.688 3.971 1 66.19 6 GLU B N 1
ATOM 1385 C CA . GLU B 1 6 ? -14.547 22.984 4.551 1 66.19 6 GLU B CA 1
ATOM 1386 C C . GLU B 1 6 ? -14.234 23.016 6.047 1 66.19 6 GLU B C 1
ATOM 1388 O O . GLU B 1 6 ? -13.734 24.016 6.562 1 66.19 6 GLU B O 1
ATOM 1393 N N . LYS B 1 7 ? -14.57 21.922 6.625 1 65.88 7 LYS B N 1
ATOM 1394 C CA . LYS B 1 7 ? -14.289 21.844 8.055 1 65.88 7 LYS B CA 1
ATOM 1395 C C . LYS B 1 7 ? -12.797 21.984 8.328 1 65.88 7 LYS B C 1
ATOM 1397 O O . LYS B 1 7 ? -12.391 22.719 9.227 1 65.88 7 LYS B O 1
ATOM 1402 N N . PHE B 1 8 ? -12.031 21.406 7.574 1 66.06 8 PHE B N 1
ATOM 1403 C CA . PHE B 1 8 ? -10.594 21.438 7.797 1 66.06 8 PHE B CA 1
ATOM 1404 C C . PHE B 1 8 ? -10.008 22.781 7.383 1 66.06 8 PHE B C 1
ATOM 1406 O O . PHE B 1 8 ? -9.078 23.281 8.023 1 66.06 8 PHE B O 1
ATOM 1413 N N . THR B 1 9 ? -10.633 23.281 6.395 1 65 9 THR B N 1
ATOM 1414 C CA . THR B 1 9 ? -10.211 24.625 6.016 1 65 9 THR B CA 1
ATOM 1415 C C . THR B 1 9 ? -10.523 25.625 7.125 1 65 9 THR B C 1
ATOM 1417 O O . THR B 1 9 ? -9.711 26.516 7.41 1 65 9 THR B O 1
ATOM 1420 N N . LYS B 1 10 ? -11.57 25.375 7.738 1 66.88 10 LYS B N 1
ATOM 1421 C CA . LYS B 1 10 ? -11.945 26.25 8.844 1 66.88 10 LYS B CA 1
ATOM 1422 C C . LYS B 1 10 ? -11 26.062 10.031 1 66.88 10 LYS B C 1
ATOM 1424 O O . LYS B 1 10 ? -10.633 27.031 10.695 1 66.88 10 LYS B O 1
ATOM 1429 N N . MET B 1 11 ? -10.641 24.875 10.297 1 66.12 11 MET B N 1
ATOM 1430 C CA . MET B 1 11 ? -9.727 24.562 11.391 1 66.12 11 MET B CA 1
ATOM 1431 C C . MET B 1 11 ? -8.352 25.188 11.141 1 66.12 11 MET B C 1
ATOM 1433 O O . MET B 1 11 ? -7.664 25.578 12.086 1 66.12 11 MET B O 1
ATOM 1437 N N . SER B 1 12 ? -8.031 25.344 9.992 1 67.75 12 SER B N 1
ATOM 1438 C CA . SER B 1 12 ? -6.77 26 9.641 1 67.75 12 SER B CA 1
ATOM 1439 C C . SER B 1 12 ? -6.824 27.5 9.898 1 67.75 12 SER B C 1
ATOM 1441 O O . SER B 1 12 ? -5.785 28.156 9.992 1 67.75 12 SER B O 1
ATOM 1443 N N . GLU B 1 13 ? -7.992 27.906 10.039 1 70.56 13 GLU B N 1
ATOM 1444 C CA . GLU B 1 13 ? -8.156 29.328 10.266 1 70.56 13 GLU B CA 1
ATOM 1445 C C . GLU B 1 13 ? -7.699 29.734 11.664 1 70.56 13 GLU B C 1
ATOM 1447 O O . GLU B 1 13 ? -7.145 30.812 11.859 1 70.56 13 GLU B O 1
ATOM 1452 N N . ASP B 1 14 ? -7.938 28.859 12.641 1 75.62 14 ASP B N 1
ATOM 1453 C CA . ASP B 1 14 ? -7.477 29.234 13.977 1 75.62 14 ASP B CA 1
ATOM 1454 C C . ASP B 1 14 ? -5.988 28.938 14.141 1 75.62 14 ASP B C 1
ATOM 1456 O O . ASP B 1 14 ? -5.418 29.172 15.211 1 75.62 14 ASP B O 1
ATOM 1460 N N . GLY B 1 15 ? -5.352 28.422 13.172 1 78.69 15 GLY B N 1
ATOM 1461 C CA . GLY B 1 15 ? -3.912 28.234 13.117 1 78.69 15 GLY B CA 1
ATOM 1462 C C . GLY B 1 15 ? -3.469 26.906 13.711 1 78.69 15 GLY B C 1
ATOM 1463 O O . GLY B 1 15 ? -2.275 26.594 13.727 1 78.69 15 GLY B O 1
ATOM 1464 N N . SER B 1 16 ? -4.383 26.141 14.18 1 86.75 16 SER B N 1
ATOM 1465 C CA . SER B 1 16 ? -3.998 24.891 14.828 1 86.75 16 SER B CA 1
ATOM 1466 C C . SER B 1 16 ? -3.602 23.828 13.805 1 86.75 16 SER B C 1
ATOM 1468 O O . SER B 1 16 ? -2.809 22.938 14.109 1 86.75 16 SER B O 1
ATOM 1470 N N . TRP B 1 17 ? -4.168 23.953 12.641 1 89.12 17 TRP B N 1
ATOM 1471 C CA . TRP B 1 17 ? -3.871 23 11.578 1 89.12 17 TRP B CA 1
ATOM 1472 C C . TRP B 1 17 ? -3.191 23.703 10.398 1 89.12 17 TRP B C 1
ATOM 1474 O O . TRP B 1 17 ? -3.58 24.797 10.016 1 89.12 17 TRP B O 1
ATOM 1484 N N . GLN B 1 18 ? -2.189 23.016 9.93 1 87.12 18 GLN B N 1
ATOM 1485 C CA . GLN B 1 18 ? -1.47 23.469 8.75 1 87.12 18 GLN B CA 1
ATOM 1486 C C . GLN B 1 18 ? -1.776 22.594 7.535 1 87.12 18 GLN B C 1
ATOM 1488 O O . GLN B 1 18 ? -1.66 21.375 7.602 1 87.12 18 GLN B O 1
ATOM 1493 N N . HIS B 1 19 ? -2.299 23.188 6.445 1 86.81 19 HIS B N 1
ATOM 1494 C CA . HIS B 1 19 ? -2.49 22.484 5.184 1 86.81 19 HIS B CA 1
ATOM 1495 C C . HIS B 1 19 ? -1.156 22.219 4.492 1 86.81 19 HIS B C 1
ATOM 1497 O O . HIS B 1 19 ? -0.4 23.156 4.219 1 86.81 19 HIS B O 1
ATOM 1503 N N . LEU B 1 20 ? -0.933 20.938 4.34 1 81 20 LEU B N 1
ATOM 1504 C CA . LEU B 1 20 ? 0.328 20.578 3.703 1 81 20 LEU B CA 1
ATOM 1505 C C . LEU B 1 20 ? 0.17 20.5 2.188 1 81 20 LEU B C 1
ATOM 1507 O O . LEU B 1 20 ? -0.657 19.734 1.681 1 81 20 LEU B O 1
ATOM 1511 N N . THR B 1 21 ? -0.003 21.641 1.528 1 61.59 21 THR B N 1
ATOM 1512 C CA . THR B 1 21 ? -0.247 21.703 0.091 1 61.59 21 THR B CA 1
ATOM 1513 C C . THR B 1 21 ? 0.728 20.797 -0.664 1 61.59 21 THR B C 1
ATOM 1515 O O . THR B 1 21 ? 1.695 20.297 -0.085 1 61.59 21 THR B O 1
ATOM 1518 N N . SER B 1 22 ? 0.904 21.031 -2.096 1 50.31 22 SER B N 1
ATOM 1519 C CA . SER B 1 22 ? 1.284 20.281 -3.295 1 50.31 22 SER B CA 1
ATOM 1520 C C . SER B 1 22 ? 2.678 19.688 -3.154 1 50.31 22 SER B C 1
ATOM 1522 O O . SER B 1 22 ? 3.598 20.344 -2.664 1 50.31 22 SER B O 1
ATOM 1524 N N . TYR B 1 23 ? 2.809 18.359 -2.852 1 44.25 23 TYR B N 1
ATOM 1525 C CA . TYR B 1 23 ? 4.121 17.75 -3.029 1 44.25 23 TYR B CA 1
ATOM 1526 C C . TYR B 1 23 ? 4.902 18.453 -4.133 1 44.25 23 TYR B C 1
ATOM 1528 O O . TYR B 1 23 ? 6.098 18.188 -4.316 1 44.25 23 TYR B O 1
ATOM 1536 N N . GLU B 1 24 ? 4.199 18.906 -5.184 1 40.72 24 GLU B N 1
ATOM 1537 C CA . GLU B 1 24 ? 5.035 19.609 -6.152 1 40.72 24 GLU B CA 1
ATOM 1538 C C . GLU B 1 24 ? 5.785 20.766 -5.5 1 40.72 24 GLU B C 1
ATOM 1540 O O . GLU B 1 24 ? 6.824 21.203 -6 1 40.72 24 GLU B O 1
ATOM 1545 N N . ASN B 1 25 ? 5.086 21.578 -4.637 1 35.19 25 ASN B N 1
ATOM 1546 C CA . ASN B 1 25 ? 5.621 22.844 -4.176 1 35.19 25 ASN B CA 1
ATOM 1547 C C . ASN B 1 25 ? 6.547 22.672 -2.975 1 35.19 25 ASN B C 1
ATOM 1549 O O . ASN B 1 25 ? 6.488 21.641 -2.291 1 35.19 25 ASN B O 1
ATOM 1553 N N . GLY B 1 26 ? 7.242 23.781 -2.467 1 34.66 26 GLY B N 1
ATOM 1554 C CA . GLY B 1 26 ? 8.367 24.203 -1.642 1 34.66 26 GLY B CA 1
ATOM 1555 C C . GLY B 1 26 ? 8.25 23.75 -0.2 1 34.66 26 GLY B C 1
ATOM 1556 O O . GLY B 1 26 ? 9.25 23.422 0.44 1 34.66 26 GLY B O 1
ATOM 1557 N N . LEU B 1 27 ? 7.059 23.766 0.345 1 36.84 27 LEU B N 1
ATOM 1558 C CA . LEU B 1 27 ? 7.066 23.594 1.794 1 36.84 27 LEU B CA 1
ATOM 1559 C C . LEU B 1 27 ? 7.184 22.125 2.168 1 36.84 27 LEU B C 1
ATOM 1561 O O . LEU B 1 27 ? 7.941 21.766 3.07 1 36.84 27 LEU B O 1
ATOM 1565 N N . ALA B 1 28 ? 6.254 21.219 1.695 1 39.62 28 ALA B N 1
ATOM 1566 C CA . ALA B 1 28 ? 6.512 19.797 1.959 1 39.62 28 ALA B CA 1
ATOM 1567 C C . ALA B 1 28 ? 7.781 19.328 1.254 1 39.62 28 ALA B C 1
ATOM 1569 O O . ALA B 1 28 ? 8.555 18.547 1.81 1 39.62 28 ALA B O 1
ATOM 1570 N N . ALA B 1 29 ? 7.922 19.641 0.028 1 41.81 29 ALA B N 1
ATOM 1571 C CA . ALA B 1 29 ? 9.227 19.562 -0.619 1 41.81 29 ALA B CA 1
ATOM 1572 C C . ALA B 1 29 ? 10.273 20.344 0.172 1 41.81 29 ALA B C 1
ATOM 1574 O O . ALA B 1 29 ? 11.406 19.875 0.337 1 41.81 29 ALA B O 1
ATOM 1575 N N . SER B 1 30 ? 9.891 21.562 0.5 1 39.97 30 SER B N 1
ATOM 1576 C CA . SER B 1 30 ? 10.766 22.359 1.345 1 39.97 30 SER B CA 1
ATOM 1577 C C . SER B 1 30 ? 10.945 21.734 2.721 1 39.97 30 SER B C 1
ATOM 1579 O O . SER B 1 30 ? 12.062 21.656 3.236 1 39.97 30 SER B O 1
ATOM 1581 N N . PHE B 1 31 ? 9.812 21.438 3.299 1 41.59 31 PHE B N 1
ATOM 1582 C CA . PHE B 1 31 ? 9.953 20.797 4.605 1 41.59 31 PHE B CA 1
ATOM 1583 C C . PHE B 1 31 ? 10.578 19.422 4.465 1 41.59 31 PHE B C 1
ATOM 1585 O O . PHE B 1 31 ? 11.5 19.062 5.203 1 41.59 31 PHE B O 1
ATOM 1592 N N . PHE B 1 32 ? 9.969 18.547 3.574 1 43.56 32 PHE B N 1
ATOM 1593 C CA . PHE B 1 32 ? 10.633 17.281 3.318 1 43.56 32 PHE B CA 1
ATOM 1594 C C . PHE B 1 32 ? 12 17.5 2.682 1 43.56 32 PHE B C 1
ATOM 1596 O O . PHE B 1 32 ? 12.961 16.797 3.006 1 43.56 32 PHE B O 1
ATOM 1603 N N . PHE B 1 33 ? 12.039 18.344 1.635 1 43.28 33 PHE B N 1
ATOM 1604 C CA . PHE B 1 33 ? 13.344 18.641 1.059 1 43.28 33 PHE B CA 1
ATOM 1605 C C . PHE B 1 33 ? 14.242 19.312 2.09 1 43.28 33 PHE B C 1
ATOM 1607 O O . PHE B 1 33 ? 15.43 18.969 2.195 1 43.28 33 PHE B O 1
ATOM 1614 N N . ARG B 1 34 ? 13.828 20.375 2.633 1 40.75 34 ARG B N 1
ATOM 1615 C CA . ARG B 1 34 ? 14.734 21.016 3.578 1 40.75 34 ARG B CA 1
ATOM 1616 C C . ARG B 1 34 ? 15.109 20.062 4.711 1 40.75 34 ARG B C 1
ATOM 1618 O O . ARG B 1 34 ? 16.266 20.047 5.156 1 40.75 34 ARG B O 1
ATOM 1625 N N . ARG B 1 35 ? 14.188 19.5 5.285 1 39.97 35 ARG B N 1
ATOM 1626 C CA . ARG B 1 35 ? 14.5 18.609 6.395 1 39.97 35 ARG B CA 1
ATOM 1627 C C . ARG B 1 35 ? 14.953 17.234 5.891 1 39.97 35 ARG B C 1
ATOM 1629 O O . ARG B 1 35 ? 15.812 16.594 6.496 1 39.97 35 ARG B O 1
ATOM 1636 N N . PHE B 1 36 ? 14.352 16.703 4.828 1 40.09 36 PHE B N 1
ATOM 1637 C CA . PHE B 1 36 ? 14.812 15.43 4.285 1 40.09 36 PHE B CA 1
ATOM 1638 C C . PHE B 1 36 ? 15.992 15.641 3.344 1 40.09 36 PHE B C 1
ATOM 1640 O O . PHE B 1 36 ? 16.922 14.836 3.318 1 40.09 36 PHE B O 1
ATOM 1647 N N . PHE B 1 37 ? 15.93 16.5 2.311 1 40.06 37 PHE B N 1
ATOM 1648 C CA . PHE B 1 37 ? 17.047 16.625 1.387 1 40.06 37 PHE B CA 1
ATOM 1649 C C . PHE B 1 37 ? 18.141 17.516 1.979 1 40.06 37 PHE B C 1
ATOM 1651 O O . PHE B 1 37 ? 19.297 17.453 1.562 1 40.06 37 PHE B O 1
ATOM 1658 N N . PHE B 1 38 ? 17.828 18.578 2.594 1 36.75 38 PHE B N 1
ATOM 1659 C CA . PHE B 1 38 ? 19.016 19.25 3.109 1 36.75 38 PHE B CA 1
ATOM 1660 C C . PHE B 1 38 ? 19.703 18.422 4.18 1 36.75 38 PHE B C 1
ATOM 1662 O O . PHE B 1 38 ? 20.531 18.922 4.934 1 36.75 38 PHE B O 1
ATOM 1669 N N . PHE B 1 39 ? 19.047 17.531 4.805 1 34.53 39 PHE B N 1
ATOM 1670 C CA . PHE B 1 39 ? 20.078 16.719 5.422 1 34.53 39 PHE B CA 1
ATOM 1671 C C . PHE B 1 39 ? 21.109 16.266 4.387 1 34.53 39 PHE B C 1
ATOM 1673 O O . PHE B 1 39 ? 20.734 15.727 3.344 1 34.53 39 PHE B O 1
ATOM 1680 N N . SER B 1 40 ? 22.125 16.938 4.18 1 33.78 40 SER B N 1
ATOM 1681 C CA . SER B 1 40 ? 23.266 16.125 3.785 1 33.78 40 SER B CA 1
ATOM 1682 C C . SER B 1 40 ? 23.031 14.641 4.09 1 33.78 40 SER B C 1
ATOM 1684 O O . SER B 1 40 ? 22.453 14.305 5.121 1 33.78 40 SER B O 1
ATOM 1686 N N . PRO B 1 41 ? 22.812 13.695 3.135 1 35.47 41 PRO B N 1
ATOM 1687 C CA . PRO B 1 41 ? 22.844 12.328 3.65 1 35.47 41 PRO B CA 1
ATOM 1688 C C . PRO B 1 41 ? 23.469 12.227 5.039 1 35.47 41 PRO B C 1
ATOM 1690 O O . PRO B 1 41 ? 24.438 12.938 5.332 1 35.47 41 PRO B O 1
ATOM 1693 N N . PRO B 1 42 ? 22.812 12.383 6.172 1 36 42 PRO B N 1
ATOM 1694 C CA . PRO B 1 42 ? 23.859 12.125 7.16 1 36 42 PRO B CA 1
ATOM 1695 C C . PRO B 1 42 ? 25.062 11.398 6.566 1 36 42 PRO B C 1
ATOM 1697 O O . PRO B 1 42 ? 24.938 10.711 5.555 1 36 42 PRO B O 1
ATOM 1700 N N . PRO B 1 43 ? 26.234 11.859 6.77 1 32.94 43 PRO B N 1
ATOM 1701 C CA . PRO B 1 43 ? 27.375 11.008 6.402 1 32.94 43 PRO B CA 1
ATOM 1702 C C . PRO B 1 43 ? 27.031 9.516 6.492 1 32.94 43 PRO B C 1
ATOM 1704 O O . PRO B 1 43 ? 27.922 8.672 6.328 1 32.94 43 PRO B O 1
ATOM 1707 N N . PHE B 1 44 ? 26.031 9.234 7.355 1 33.66 44 PHE B N 1
ATOM 1708 C CA . PHE B 1 44 ? 25.859 7.789 7.254 1 33.66 44 PHE B CA 1
ATOM 1709 C C . PHE B 1 44 ? 25.375 7.395 5.863 1 33.66 44 PHE B C 1
ATOM 1711 O O . PHE B 1 44 ? 24.203 7.578 5.539 1 33.66 44 PHE B O 1
ATOM 1718 N N . VAL B 1 45 ? 25.891 7.754 4.797 1 34.41 45 VAL B N 1
ATOM 1719 C CA . VAL B 1 45 ? 25.922 6.934 3.59 1 34.41 45 VAL B CA 1
ATOM 1720 C C . VAL B 1 45 ? 25.375 5.543 3.898 1 34.41 45 VAL B C 1
ATOM 1722 O O . VAL B 1 45 ? 26.016 4.762 4.613 1 34.41 45 VAL B O 1
ATOM 1725 N N . VAL B 1 46 ? 24.125 5.445 4.305 1 34.88 46 VAL B N 1
ATOM 1726 C CA . VAL B 1 46 ? 23.781 4.035 4.199 1 34.88 46 VAL B CA 1
ATOM 1727 C C . VAL B 1 46 ? 24.562 3.391 3.061 1 34.88 46 VAL B C 1
ATOM 1729 O O . VAL B 1 46 ? 24.344 3.695 1.887 1 34.88 46 VAL B O 1
ATOM 1732 N N . ARG B 1 47 ? 25.75 3.422 3.121 1 33.66 47 ARG B N 1
ATOM 1733 C CA . ARG B 1 47 ? 26.578 2.605 2.24 1 33.66 47 ARG B CA 1
ATOM 1734 C C . ARG B 1 47 ? 25.828 1.346 1.804 1 33.66 47 ARG B C 1
ATOM 1736 O O . ARG B 1 47 ? 25.594 0.443 2.611 1 33.66 47 ARG B O 1
ATOM 1743 N N . SER B 1 48 ? 24.672 1.432 1.217 1 38.75 48 SER B N 1
ATOM 1744 C CA . SER B 1 48 ? 24.234 0.156 0.66 1 38.75 48 SER B CA 1
ATOM 1745 C C . SER B 1 48 ? 25.422 -0.716 0.269 1 38.75 48 SER B C 1
ATOM 1747 O O . SER B 1 48 ? 26.406 -0.225 -0.301 1 38.75 48 SER B O 1
ATOM 1749 N N . LYS B 1 49 ? 25.734 -1.563 1.074 1 43.41 49 LYS B N 1
ATOM 1750 C CA . LYS B 1 49 ? 26.766 -2.498 0.627 1 43.41 49 LYS B CA 1
ATOM 1751 C C . LYS B 1 49 ? 26.797 -2.596 -0.895 1 43.41 49 LYS B C 1
ATOM 1753 O O . LYS B 1 49 ? 27.766 -3.088 -1.473 1 43.41 49 LYS B O 1
ATOM 1758 N N . SER B 1 50 ? 25.688 -2.387 -1.486 1 48.25 50 SER B N 1
ATOM 1759 C CA . SER B 1 50 ? 25.688 -2.777 -2.893 1 48.25 50 SER B CA 1
ATOM 1760 C C . SER B 1 50 ? 26.125 -1.623 -3.789 1 48.25 50 SER B C 1
ATOM 1762 O O . SER B 1 50 ? 26.109 -1.748 -5.016 1 48.25 50 SER B O 1
ATOM 1764 N N . GLY B 1 51 ? 26.812 -0.506 -3.164 1 57.53 51 GLY B N 1
ATOM 1765 C CA . GLY B 1 51 ? 27.312 0.519 -4.066 1 57.53 51 GLY B CA 1
ATOM 1766 C C . GLY B 1 51 ? 26.203 1.328 -4.723 1 57.53 51 GLY B C 1
ATOM 1767 O O . GLY B 1 51 ? 26.453 2.08 -5.664 1 57.53 51 GLY B O 1
ATOM 1768 N N . TYR B 1 52 ? 24.922 1.251 -4.273 1 64.81 52 TYR B N 1
ATOM 1769 C CA . TYR B 1 52 ? 23.844 1.975 -4.93 1 64.81 52 TYR B CA 1
ATOM 1770 C C . TYR B 1 52 ? 23.844 3.443 -4.527 1 64.81 52 TYR B C 1
ATOM 1772 O O . TYR B 1 52 ? 23.891 3.768 -3.338 1 64.81 52 TYR B O 1
ATOM 1780 N N . THR B 1 53 ? 23.922 4.383 -5.508 1 71.06 53 THR B N 1
ATOM 1781 C CA . THR B 1 53 ? 23.812 5.82 -5.289 1 71.06 53 THR B CA 1
ATOM 1782 C C . THR B 1 53 ? 22.422 6.328 -5.672 1 71.06 53 THR B C 1
ATOM 1784 O O . THR B 1 53 ? 22.078 6.344 -6.855 1 71.06 53 THR B O 1
ATOM 1787 N N . PRO B 1 54 ? 21.688 6.703 -4.676 1 74.19 54 PRO B N 1
ATOM 1788 C CA . PRO B 1 54 ? 20.344 7.176 -5 1 74.19 54 PRO B CA 1
ATOM 1789 C C . PRO B 1 54 ? 20.344 8.477 -5.797 1 74.19 54 PRO B C 1
ATOM 1791 O O . PRO B 1 54 ? 21.125 9.383 -5.5 1 74.19 54 PRO B O 1
ATOM 1794 N N . ARG B 1 55 ? 19.688 8.375 -6.957 1 71.19 55 ARG B N 1
ATOM 1795 C CA . ARG B 1 55 ? 19.484 9.578 -7.758 1 71.19 55 ARG B CA 1
ATOM 1796 C C . ARG B 1 55 ? 18.016 9.805 -8.062 1 71.19 55 ARG B C 1
ATOM 1798 O O . ARG B 1 55 ? 17.25 8.852 -8.219 1 71.19 55 ARG B O 1
ATOM 1805 N N . LYS B 1 56 ? 17.75 11.102 -7.977 1 71.75 56 LYS B N 1
ATOM 1806 C CA . LYS B 1 56 ? 16.375 11.422 -8.359 1 71.75 56 LYS B CA 1
ATOM 1807 C C . LYS B 1 56 ? 16.141 11.156 -9.844 1 71.75 56 LYS B C 1
ATOM 1809 O O . LYS B 1 56 ? 16.875 11.656 -10.695 1 71.75 56 LYS B O 1
ATOM 1814 N N . HIS B 1 57 ? 15.375 10.273 -10.109 1 70.31 57 HIS B N 1
ATOM 1815 C CA . HIS B 1 57 ? 15 10.055 -11.5 1 70.31 57 HIS B CA 1
ATOM 1816 C C . HIS B 1 57 ? 14.164 11.211 -12.039 1 70.31 57 HIS B C 1
ATOM 1818 O O . HIS B 1 57 ? 13.328 11.758 -11.32 1 70.31 57 HIS B O 1
ATOM 1824 N N . GLN B 1 58 ? 14.492 11.766 -13.188 1 69.75 58 GLN B N 1
ATOM 1825 C CA . GLN B 1 58 ? 13.828 12.93 -13.789 1 69.75 58 GLN B CA 1
ATOM 1826 C C . GLN B 1 58 ? 12.32 12.734 -13.836 1 69.75 58 GLN B C 1
ATOM 1828 O O . GLN B 1 58 ? 11.555 13.68 -13.641 1 69.75 58 GLN B O 1
ATOM 1833 N N . ASP B 1 59 ? 11.906 11.492 -14.023 1 75.69 59 ASP B N 1
ATOM 1834 C CA . ASP B 1 59 ? 10.469 11.266 -14.18 1 75.69 59 ASP B CA 1
ATOM 1835 C C . ASP B 1 59 ? 9.867 10.656 -12.914 1 75.69 59 ASP B C 1
ATOM 1837 O O . ASP B 1 59 ? 8.727 10.188 -12.922 1 75.69 59 ASP B O 1
ATOM 1841 N N . ALA B 1 60 ? 10.641 10.766 -11.898 1 76 60 ALA B N 1
ATOM 1842 C CA . ALA B 1 60 ? 10.156 10.117 -10.688 1 76 60 ALA B CA 1
ATOM 1843 C C . ALA B 1 60 ? 9.07 10.953 -10.016 1 76 60 ALA B C 1
ATOM 1845 O O . ALA B 1 60 ? 9.078 12.18 -10.117 1 76 60 ALA B O 1
ATOM 1846 N N . CYS B 1 61 ? 8.094 10.305 -9.586 1 78.44 61 CYS B N 1
ATOM 1847 C CA . CYS B 1 61 ? 7.062 10.953 -8.789 1 78.44 61 CYS B CA 1
ATOM 1848 C C . CYS B 1 61 ? 6.77 10.156 -7.523 1 78.44 61 CYS B C 1
ATOM 1850 O O . CYS B 1 61 ? 6.996 8.945 -7.48 1 78.44 61 CYS B O 1
ATOM 1852 N N . LEU B 1 62 ? 6.426 10.953 -6.531 1 81.88 62 LEU B N 1
ATOM 1853 C CA . LEU B 1 62 ? 5.992 10.305 -5.297 1 81.88 62 LEU B CA 1
ATOM 1854 C C . LEU B 1 62 ? 4.836 9.352 -5.566 1 81.88 62 LEU B C 1
ATOM 1856 O O . LEU B 1 62 ? 3.861 9.719 -6.23 1 81.88 62 LEU B O 1
ATO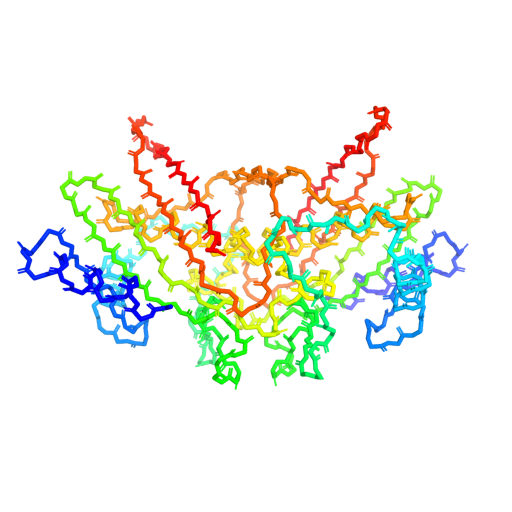M 1860 N N . PHE B 1 63 ? 4.906 8.25 -5.035 1 87.12 63 PHE B N 1
ATOM 1861 C CA . PHE B 1 63 ? 4.023 7.125 -5.34 1 87.12 63 PHE B CA 1
ATOM 1862 C C . PHE B 1 63 ? 2.562 7.527 -5.176 1 87.12 63 PHE B C 1
ATOM 1864 O O . PHE B 1 63 ? 1.754 7.324 -6.082 1 87.12 63 PHE B O 1
ATOM 1871 N N . VAL B 1 64 ? 2.207 8.164 -4.078 1 89.25 64 VAL B N 1
ATOM 1872 C CA . VAL B 1 64 ? 0.805 8.461 -3.807 1 89.25 64 VAL B CA 1
ATOM 1873 C C . VAL B 1 64 ? 0.41 9.766 -4.492 1 89.25 64 VAL B C 1
ATOM 1875 O O . VAL B 1 64 ? -0.72 10.234 -4.34 1 89.25 64 VAL B O 1
ATOM 1878 N N . ARG B 1 65 ? 1.339 10.281 -5.223 1 80.88 65 ARG B N 1
ATOM 1879 C CA . ARG B 1 65 ? 1.034 11.508 -5.953 1 80.88 65 ARG B CA 1
ATOM 1880 C C . ARG B 1 65 ? 1.133 11.289 -7.457 1 80.88 65 ARG B C 1
ATOM 1882 O O . ARG B 1 65 ? 1.048 12.242 -8.234 1 80.88 65 ARG B O 1
ATOM 1889 N N . ASN B 1 66 ? 1.385 10.031 -7.773 1 74.81 66 ASN B N 1
ATOM 1890 C CA . ASN B 1 66 ? 1.391 9.703 -9.195 1 74.81 66 ASN B CA 1
ATOM 1891 C C . ASN B 1 66 ? -0.017 9.727 -9.781 1 74.81 66 ASN B C 1
ATOM 1893 O O . ASN B 1 66 ? -0.853 8.891 -9.438 1 74.81 66 ASN B O 1
ATOM 1897 N N . VAL B 1 67 ? -0.339 10.82 -10.477 1 64.88 67 VAL B N 1
ATOM 1898 C CA . VAL B 1 67 ? -1.667 10.953 -11.07 1 64.88 67 VAL B CA 1
ATOM 1899 C C . VAL B 1 67 ? -1.562 10.906 -12.594 1 64.88 67 VAL B C 1
ATOM 1901 O O . VAL B 1 67 ? -1.077 11.859 -13.211 1 64.88 67 VAL B O 1
ATOM 1904 N N . ALA B 1 68 ? -1.79 9.789 -13.094 1 67.06 68 ALA B N 1
ATOM 1905 C CA . ALA B 1 68 ? -1.802 9.719 -14.555 1 67.06 68 ALA B CA 1
ATOM 1906 C C . ALA B 1 68 ? -2.98 10.492 -15.133 1 67.06 68 ALA B C 1
ATOM 1908 O O . ALA B 1 68 ? -2.836 11.203 -16.125 1 67.06 68 ALA B O 1
ATOM 1909 N N . THR B 1 69 ? -4.086 10.352 -14.484 1 76.56 69 THR B N 1
ATOM 1910 C CA . THR B 1 69 ? -5.332 11.016 -14.852 1 76.56 69 THR B CA 1
ATOM 1911 C C . THR B 1 69 ? -6.008 11.609 -13.625 1 76.56 69 THR B C 1
ATOM 1913 O O . THR B 1 69 ? -6.215 10.914 -12.625 1 76.56 69 THR B O 1
ATOM 1916 N N . GLU B 1 70 ? -6.25 12.875 -13.758 1 80.75 70 GLU B N 1
ATOM 1917 C CA . GLU B 1 70 ? -6.879 13.57 -12.641 1 80.75 70 GLU B CA 1
ATOM 1918 C C . GLU B 1 70 ? -8.109 12.82 -12.141 1 80.75 70 GLU B C 1
ATOM 1920 O O . GLU B 1 70 ? -8.93 12.367 -12.938 1 80.75 70 GLU B O 1
ATOM 1925 N N . GLY B 1 71 ? -8.125 12.625 -10.891 1 83.31 71 GLY B N 1
ATOM 1926 C CA . GLY B 1 71 ? -9.305 12.055 -10.25 1 83.31 71 GLY B CA 1
ATOM 1927 C C . GLY B 1 71 ? -9.32 10.539 -10.266 1 83.31 71 GLY B C 1
ATOM 1928 O O . GLY B 1 71 ? -10.227 9.922 -9.719 1 83.31 71 GLY B O 1
ATOM 1929 N N . ARG B 1 72 ? -8.32 9.938 -10.82 1 88.5 72 ARG B N 1
ATOM 1930 C CA . ARG B 1 72 ? -8.398 8.492 -11 1 88.5 72 ARG B CA 1
ATOM 1931 C C . ARG B 1 72 ? -7.496 7.766 -10.008 1 88.5 72 ARG B C 1
ATOM 1933 O O . ARG B 1 72 ? -7.652 6.562 -9.781 1 88.5 72 ARG B O 1
ATOM 1940 N N . GLY B 1 73 ? -6.539 8.492 -9.438 1 90.94 73 GLY B N 1
ATOM 1941 C CA . GLY B 1 73 ? -5.629 7.926 -8.461 1 90.94 73 GLY B CA 1
ATOM 1942 C C . GLY B 1 73 ? -5.871 8.445 -7.051 1 90.94 73 GLY B C 1
ATOM 1943 O O . GLY B 1 73 ? -7.016 8.578 -6.617 1 90.94 73 GLY B O 1
ATOM 1944 N N . PHE B 1 74 ? -4.812 8.609 -6.316 1 91.56 74 PHE B N 1
ATOM 1945 C CA . PHE B 1 74 ? -4.891 9.227 -5 1 91.56 74 PHE B CA 1
ATOM 1946 C C . PHE B 1 74 ? -5.078 10.734 -5.121 1 91.56 74 PHE B C 1
ATOM 1948 O O . PHE B 1 74 ? -4.199 11.438 -5.625 1 91.56 74 PHE B O 1
ATOM 1955 N N . GLU B 1 75 ? -6.156 11.258 -4.84 1 88.81 75 GLU B N 1
ATOM 1956 C CA . GLU B 1 75 ? -6.41 12.688 -4.711 1 88.81 75 GLU B CA 1
ATOM 1957 C C . GLU B 1 75 ? -6.734 13.062 -3.268 1 88.81 75 GLU B C 1
ATOM 1959 O O . GLU B 1 75 ? -7.766 12.656 -2.729 1 88.81 75 GLU B O 1
ATOM 1964 N N . PHE B 1 76 ? -5.75 13.805 -2.695 1 90.56 76 PHE B N 1
ATOM 1965 C CA . PHE B 1 76 ? -5.965 14.023 -1.27 1 90.56 76 PHE B CA 1
ATOM 1966 C C . PHE B 1 76 ? -5.352 15.352 -0.828 1 90.56 76 PHE B C 1
ATOM 1968 O O . PHE B 1 76 ? -4.508 15.914 -1.527 1 90.56 76 PHE B O 1
ATOM 1975 N N . ALA B 1 77 ? -5.828 15.867 0.208 1 89.81 77 ALA B N 1
ATOM 1976 C CA . ALA B 1 77 ? -5.277 17 0.956 1 89.81 77 ALA B CA 1
ATOM 1977 C C . 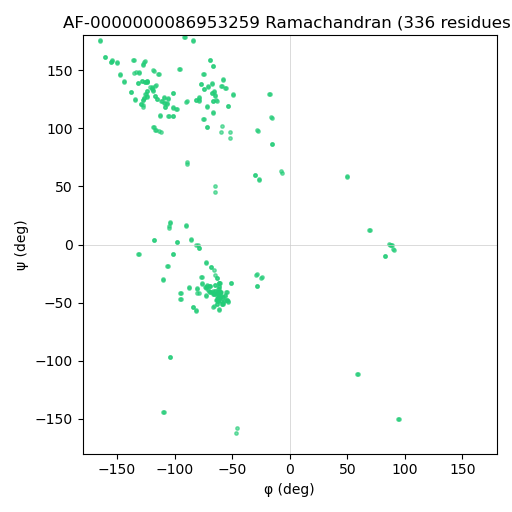ALA B 1 77 ? -4.812 16.562 2.342 1 89.81 77 ALA B C 1
ATOM 1979 O O . ALA B 1 77 ? -5.418 15.68 2.959 1 89.81 77 ALA B O 1
ATOM 1980 N N . MET B 1 78 ? -3.766 17.203 2.803 1 91.81 78 MET B N 1
ATOM 1981 C CA . MET B 1 78 ? -3.18 16.828 4.086 1 91.81 78 MET B CA 1
ATOM 1982 C C . MET B 1 78 ? -3.119 18.031 5.027 1 91.81 78 MET B C 1
ATOM 1984 O O . MET B 1 78 ? -2.797 19.141 4.602 1 91.81 78 MET B O 1
ATOM 1988 N N . PHE B 1 79 ? -3.426 17.719 6.289 1 91.12 79 PHE B N 1
ATOM 1989 C CA . PHE B 1 79 ? -3.391 18.734 7.336 1 91.12 79 PHE B CA 1
ATOM 1990 C C . PHE B 1 79 ? -2.633 18.219 8.555 1 91.12 79 PHE B C 1
ATOM 1992 O O . PHE B 1 79 ? -2.797 17.078 8.961 1 91.12 79 PHE B O 1
ATOM 1999 N N . TYR B 1 80 ? -1.808 19.125 9.133 1 93.25 80 TYR B N 1
ATOM 2000 C CA . TYR B 1 80 ? -0.972 18.734 10.258 1 93.25 80 TYR B CA 1
ATOM 2001 C C . TYR B 1 80 ? -1.204 19.641 11.461 1 93.25 80 TYR B C 1
ATOM 2003 O O . TYR B 1 80 ? -1.29 20.859 11.32 1 93.25 80 TYR B O 1
ATOM 2011 N N . ASN B 1 81 ? -1.431 19 12.57 1 94.19 81 ASN B N 1
ATOM 2012 C CA . ASN B 1 81 ? -1.48 19.672 13.859 1 94.19 81 ASN B CA 1
ATOM 2013 C C . ASN B 1 81 ? -0.229 19.406 14.688 1 94.19 81 ASN B C 1
ATOM 2015 O O . ASN B 1 81 ? -0.059 18.297 15.219 1 94.19 81 ASN B O 1
ATOM 2019 N N . ASP B 1 82 ? 0.578 20.344 14.898 1 93 82 ASP B N 1
ATOM 2020 C CA . ASP B 1 82 ? 1.876 20.172 15.539 1 93 82 ASP B CA 1
ATOM 2021 C C . ASP B 1 82 ? 1.718 19.922 17.031 1 93 82 ASP B C 1
ATOM 2023 O O . ASP B 1 82 ? 2.383 19.062 17.609 1 93 82 ASP B O 1
ATOM 2027 N N . SER B 1 83 ? 0.87 20.672 17.688 1 94.44 83 SER B N 1
ATOM 2028 C CA . SER B 1 83 ? 0.699 20.562 19.125 1 94.44 83 SER B CA 1
ATOM 2029 C C . SER B 1 83 ? 0.238 19.172 19.516 1 94.44 83 SER B C 1
ATOM 2031 O O . SER B 1 83 ? 0.624 18.656 20.578 1 94.44 83 SER B O 1
ATOM 2033 N N . GLU B 1 84 ? -0.553 18.547 18.641 1 95.69 84 GLU B N 1
ATOM 2034 C CA . GLU B 1 84 ? -1.077 17.219 18.953 1 95.69 84 GLU B CA 1
ATOM 2035 C C . GLU B 1 84 ? -0.291 16.125 18.234 1 95.69 84 GLU B C 1
ATOM 2037 O O . GLU B 1 84 ? -0.51 14.938 18.453 1 95.69 84 GLU B O 1
ATOM 2042 N N . ARG B 1 85 ? 0.567 16.531 17.359 1 97 85 ARG B N 1
ATOM 2043 C CA . ARG B 1 85 ? 1.291 15.625 16.469 1 97 85 ARG B CA 1
ATOM 2044 C C . ARG B 1 85 ? 0.335 14.664 15.781 1 97 85 ARG B C 1
ATOM 2046 O O . ARG B 1 85 ? 0.496 13.445 15.875 1 97 85 ARG B O 1
ATOM 2053 N N . ARG B 1 86 ? -0.553 15.328 15.086 1 97.06 86 ARG B N 1
ATOM 2054 C CA . ARG B 1 86 ? -1.615 14.625 14.375 1 97.06 86 ARG B CA 1
ATOM 2055 C C . ARG B 1 86 ? -1.645 15.016 12.906 1 97.06 86 ARG B C 1
ATOM 2057 O O . ARG B 1 86 ? -1.442 16.188 12.562 1 97.06 86 ARG B O 1
ATOM 2064 N N . MET B 1 87 ? -1.872 14.023 12.07 1 96.12 87 MET B N 1
ATOM 2065 C CA . MET B 1 87 ? -2.029 14.242 10.641 1 96.12 87 MET B CA 1
ATOM 2066 C C . MET B 1 87 ? -3.404 13.781 10.164 1 96.12 87 MET B C 1
ATOM 2068 O O . MET B 1 87 ? -3.881 12.719 10.562 1 96.12 87 MET B O 1
ATOM 2072 N N . MET B 1 88 ? -4.016 14.625 9.383 1 94.81 88 MET B N 1
ATOM 2073 C CA . MET B 1 88 ? -5.297 14.305 8.75 1 94.81 88 MET B CA 1
ATOM 2074 C C . MET B 1 88 ? -5.188 14.359 7.234 1 94.81 88 MET B C 1
ATOM 2076 O O . MET B 1 88 ? -4.582 15.281 6.688 1 94.81 88 MET B O 1
ATOM 2080 N N . VAL B 1 89 ? -5.766 13.367 6.605 1 94.44 89 VAL B N 1
ATOM 2081 C CA . VAL B 1 89 ? -5.801 13.32 5.145 1 94.44 89 VAL B CA 1
ATOM 2082 C C . VAL B 1 89 ? -7.242 13.148 4.672 1 94.44 89 VAL B C 1
ATOM 2084 O O . VAL B 1 89 ? -7.965 12.281 5.164 1 94.44 89 VAL B O 1
ATOM 2087 N N . LEU B 1 90 ? -7.637 14.023 3.832 1 93.25 90 LEU B N 1
ATOM 2088 C CA . LEU B 1 90 ? -8.906 13.898 3.119 1 93.25 90 LEU B CA 1
ATOM 2089 C C . LEU B 1 90 ? -8.68 13.391 1.699 1 93.25 90 LEU B C 1
ATOM 2091 O O . LEU B 1 90 ? -8.031 14.055 0.892 1 93.25 90 LEU B O 1
ATOM 2095 N N . LEU B 1 91 ? -9.281 12.188 1.449 1 94 91 LEU B N 1
ATOM 2096 C CA . LEU B 1 91 ? -8.984 11.484 0.204 1 94 91 LEU B CA 1
ATOM 2097 C C . LEU B 1 91 ? -10.273 11.102 -0.519 1 94 91 LEU B C 1
ATOM 2099 O O . LEU B 1 91 ? -11.25 10.703 0.117 1 94 91 LEU B O 1
ATOM 2103 N N . GLN B 1 92 ? -10.281 11.211 -1.804 1 92.69 92 GLN B N 1
ATOM 2104 C CA . GLN B 1 92 ? -11.258 10.57 -2.678 1 92.69 92 GLN B CA 1
ATOM 2105 C C . GLN B 1 92 ? -10.586 9.562 -3.605 1 92.69 92 GLN B C 1
ATOM 2107 O O . GLN B 1 92 ? -9.992 9.945 -4.613 1 92.69 92 GLN B O 1
ATOM 2112 N N . PRO B 1 93 ? -10.664 8.305 -3.223 1 93.94 93 PRO B N 1
ATOM 2113 C CA . PRO B 1 93 ? -9.992 7.301 -4.051 1 93.94 93 PRO B CA 1
ATOM 2114 C C . PRO B 1 93 ? -10.617 7.16 -5.434 1 93.94 93 PRO B C 1
ATOM 2116 O O . PRO B 1 93 ? -11.836 6.965 -5.551 1 93.94 93 PRO B O 1
ATOM 2119 N N . GLY B 1 94 ? -9.758 7.184 -6.41 1 92.06 94 GLY B N 1
ATOM 2120 C CA . GLY B 1 94 ? -10.219 7.098 -7.785 1 92.06 94 GLY B CA 1
ATOM 2121 C C . GLY B 1 94 ? -10.281 5.676 -8.305 1 92.06 94 GLY B C 1
ATOM 2122 O O . GLY B 1 94 ? -9.914 4.734 -7.602 1 92.06 94 GLY B O 1
ATOM 2123 N N . SER B 1 95 ? -10.727 5.539 -9.547 1 90.69 95 SER B N 1
ATOM 2124 C CA . SER B 1 95 ? -11.016 4.246 -10.156 1 90.69 95 SER B CA 1
ATOM 2125 C C . SER B 1 95 ? -9.742 3.441 -10.391 1 90.69 95 SER B C 1
ATOM 2127 O O . SER B 1 95 ? -9.797 2.219 -10.547 1 90.69 95 SER B O 1
ATOM 2129 N N . TYR B 1 96 ? -8.555 4.09 -10.406 1 90.44 96 TYR B N 1
ATOM 2130 C CA . TYR B 1 96 ? -7.289 3.395 -10.617 1 90.44 96 TYR B CA 1
ATOM 2131 C C . TYR B 1 96 ? -6.82 2.701 -9.344 1 90.44 96 TYR B C 1
ATOM 2133 O O . TYR B 1 96 ? -5.828 1.97 -9.359 1 90.44 96 TYR B O 1
ATOM 2141 N N . LEU B 1 97 ? -7.566 2.883 -8.266 1 93.31 97 LEU B N 1
ATOM 2142 C CA . LEU B 1 97 ? -7.195 2.291 -6.98 1 93.31 97 LEU B CA 1
ATOM 2143 C C . LEU B 1 97 ? -8.062 1.073 -6.672 1 93.31 97 LEU B C 1
ATOM 2145 O O . LEU B 1 97 ? -8.094 0.599 -5.535 1 93.31 97 LEU B O 1
ATOM 2149 N N . GLU B 1 98 ? -8.695 0.508 -7.691 1 90.94 98 GLU B N 1
ATOM 2150 C CA . GLU B 1 98 ? -9.664 -0.569 -7.508 1 90.94 98 GLU B CA 1
ATOM 2151 C C . GLU B 1 98 ? -8.961 -1.886 -7.18 1 90.94 98 GLU B C 1
ATOM 2153 O O . GLU B 1 98 ? -7.906 -2.191 -7.73 1 90.94 98 GLU B O 1
ATOM 2158 N N . GLY B 1 99 ? -9.492 -2.529 -6.195 1 90.19 99 GLY B N 1
ATOM 2159 C CA . GLY B 1 99 ? -9.227 -3.938 -5.938 1 90.19 99 GLY B CA 1
ATOM 2160 C C . GLY B 1 99 ? -10.375 -4.84 -6.344 1 90.19 99 GLY B C 1
ATOM 2161 O O . GLY B 1 99 ? -10.57 -5.121 -7.531 1 90.19 99 GLY B O 1
ATOM 2162 N N . MET B 1 100 ? -11.211 -5.188 -5.359 1 86.31 100 MET B N 1
ATOM 2163 C CA . MET B 1 100 ? -12.484 -5.789 -5.738 1 86.31 100 MET B CA 1
ATOM 2164 C C . MET B 1 100 ? -13.367 -4.781 -6.473 1 86.31 100 MET B C 1
ATOM 2166 O O . MET B 1 100 ? -13.258 -3.574 -6.25 1 86.31 100 MET B O 1
ATOM 2170 N N . ILE B 1 101 ? -14.211 -5.289 -7.277 1 85.31 101 ILE B N 1
ATOM 2171 C CA . ILE B 1 101 ? -15.062 -4.422 -8.086 1 85.31 101 ILE B CA 1
ATOM 2172 C C . ILE B 1 101 ? -15.789 -3.426 -7.191 1 85.31 101 ILE B C 1
ATOM 2174 O O . ILE B 1 101 ? -16.516 -3.82 -6.281 1 85.31 101 ILE B O 1
ATOM 2178 N N . GLY B 1 102 ? -15.508 -2.152 -7.449 1 88.62 102 GLY B N 1
ATOM 2179 C CA . GLY B 1 102 ? -16.234 -1.086 -6.77 1 88.62 102 GLY B CA 1
ATOM 2180 C C . GLY B 1 102 ?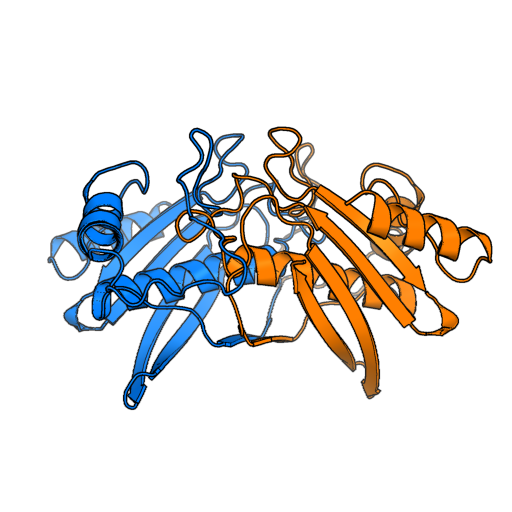 -15.57 -0.655 -5.473 1 88.62 102 GLY B C 1
ATOM 2181 O O . GLY B 1 102 ? -16 0.312 -4.844 1 88.62 102 GLY B O 1
ATOM 2182 N N . PHE B 1 103 ? -14.5 -1.366 -5.105 1 92.62 103 PHE B N 1
ATOM 2183 C CA . PHE B 1 103 ? -13.898 -1.07 -3.809 1 92.62 103 PHE B CA 1
ATOM 2184 C C . PHE B 1 103 ? -12.406 -0.807 -3.951 1 92.62 103 PHE B C 1
ATOM 2186 O O . PHE B 1 103 ? -11.766 -1.318 -4.875 1 92.62 103 PHE B O 1
ATOM 2193 N N . VAL B 1 104 ? -11.898 -0.077 -3.023 1 94.69 104 VAL B N 1
ATOM 2194 C CA . VAL B 1 104 ? -10.484 0.283 -3.008 1 94.69 104 VAL B CA 1
ATOM 2195 C C . VAL B 1 104 ? -9.648 -0.945 -2.672 1 94.69 104 VAL B C 1
ATOM 2197 O O . VAL B 1 104 ? -10 -1.723 -1.781 1 94.69 104 VAL B O 1
ATOM 2200 N N . HIS B 1 105 ? -8.594 -1.12 -3.379 1 95.19 105 HIS B N 1
ATOM 2201 C CA . HIS B 1 105 ? -7.648 -2.199 -3.121 1 95.19 105 HIS B CA 1
ATOM 2202 C C . HIS B 1 105 ? -7.066 -2.096 -1.717 1 95.19 105 HIS B C 1
ATOM 2204 O O . HIS B 1 105 ? -6.695 -1.007 -1.271 1 95.19 105 HIS B O 1
ATOM 2210 N N . GLY B 1 106 ? -6.945 -3.186 -0.959 1 96.62 106 GLY B N 1
ATOM 2211 C CA . GLY B 1 106 ? -6.352 -3.172 0.369 1 96.62 106 GLY B CA 1
ATOM 2212 C C . GLY B 1 106 ? -4.957 -2.578 0.394 1 96.62 106 GLY B C 1
ATOM 2213 O O . GLY B 1 106 ? -4.586 -1.891 1.349 1 96.62 106 GLY B O 1
ATOM 2214 N N . GLY B 1 107 ? -4.164 -2.891 -0.581 1 97.56 107 GLY B N 1
ATOM 2215 C CA . GLY B 1 107 ? -2.828 -2.326 -0.696 1 97.56 107 GLY B CA 1
ATOM 2216 C C . GLY B 1 107 ? -2.832 -0.816 -0.847 1 97.56 107 GLY B C 1
ATOM 2217 O O . GLY B 1 107 ? -1.9 -0.141 -0.403 1 97.56 107 GLY B O 1
ATOM 2218 N N . ALA B 1 108 ? -3.816 -0.281 -1.556 1 96.81 108 ALA B N 1
ATOM 2219 C CA . ALA B 1 108 ? -3.947 1.17 -1.671 1 96.81 108 ALA B CA 1
ATOM 2220 C C . ALA B 1 108 ? -4.262 1.802 -0.319 1 96.81 108 ALA B C 1
ATOM 2222 O O . ALA B 1 108 ? -3.742 2.869 0.011 1 96.81 108 ALA B O 1
ATOM 2223 N N . VAL B 1 109 ? -5.109 1.134 0.438 1 98.12 109 VAL B N 1
ATOM 2224 C CA . VAL B 1 109 ? -5.43 1.601 1.783 1 98.12 109 VAL B CA 1
ATOM 2225 C C . VAL B 1 109 ? -4.164 1.61 2.641 1 98.12 109 VAL B C 1
ATOM 2227 O O . VAL B 1 109 ? -3.887 2.59 3.336 1 98.12 109 VAL B O 1
ATOM 2230 N N . ALA B 1 110 ? -3.393 0.555 2.586 1 98.56 110 ALA B N 1
ATOM 2231 C CA . ALA B 1 110 ? -2.137 0.484 3.328 1 98.56 110 ALA B CA 1
ATOM 2232 C C . ALA B 1 110 ? -1.182 1.593 2.898 1 98.56 110 ALA B C 1
ATOM 2234 O O . ALA B 1 110 ? -0.501 2.193 3.732 1 98.56 110 ALA B O 1
ATOM 2235 N N . ALA B 1 111 ? -1.14 1.835 1.593 1 97.69 111 ALA B N 1
ATOM 2236 C CA . ALA B 1 111 ? -0.217 2.826 1.045 1 97.69 111 ALA B CA 1
ATOM 2237 C C . ALA B 1 111 ? -0.533 4.223 1.574 1 97.69 111 ALA B C 1
ATOM 2239 O O . ALA B 1 111 ? 0.368 4.953 1.992 1 97.69 111 ALA B O 1
ATOM 2240 N N . ILE B 1 112 ? -1.809 4.598 1.523 1 97.06 112 ILE B N 1
ATOM 2241 C CA . ILE B 1 112 ? -2.148 5.949 1.961 1 97.06 112 ILE B CA 1
ATOM 2242 C C . ILE B 1 112 ? -1.961 6.062 3.473 1 97.06 112 ILE B C 1
ATOM 2244 O O . ILE B 1 112 ? -1.562 7.117 3.977 1 97.06 112 ILE B O 1
ATOM 2248 N N . LEU B 1 113 ? -2.252 5.008 4.234 1 98.25 113 LEU B N 1
ATOM 2249 C CA . LEU B 1 113 ? -2 5.016 5.672 1 98.25 113 LEU B CA 1
ATOM 2250 C C . LEU B 1 113 ? -0.51 5.16 5.961 1 98.25 113 LEU B C 1
ATOM 2252 O O . LEU B 1 113 ? -0.113 5.969 6.805 1 98.25 113 LEU B O 1
ATOM 2256 N N . ASP B 1 114 ? 0.296 4.426 5.277 1 97.94 114 ASP B N 1
ATOM 2257 C CA . ASP B 1 114 ? 1.745 4.527 5.414 1 97.94 114 ASP B CA 1
ATOM 2258 C C . ASP B 1 114 ? 2.227 5.949 5.141 1 97.94 114 ASP B C 1
ATOM 2260 O O . ASP B 1 114 ? 3.033 6.492 5.898 1 97.94 114 ASP B O 1
ATOM 2264 N N . HIS B 1 115 ? 1.752 6.469 4.066 1 95.88 115 HIS B N 1
ATOM 2265 C CA . HIS B 1 115 ? 2.154 7.824 3.703 1 95.88 115 HIS B CA 1
ATOM 2266 C C . HIS B 1 115 ? 1.759 8.828 4.781 1 95.88 115 HIS B C 1
ATOM 2268 O O . HIS B 1 115 ? 2.527 9.734 5.105 1 95.88 115 HIS B O 1
ATOM 2274 N N . THR B 1 116 ? 0.58 8.664 5.301 1 96.81 116 THR B N 1
ATOM 2275 C CA . THR B 1 116 ? 0.095 9.562 6.344 1 96.81 116 THR B CA 1
ATOM 2276 C C . THR B 1 116 ? 0.928 9.414 7.613 1 96.81 116 THR B C 1
ATOM 2278 O O . THR B 1 116 ? 1.304 10.414 8.234 1 96.81 116 THR B O 1
ATOM 2281 N N . PHE B 1 117 ? 1.248 8.156 7.969 1 97.62 117 PHE B N 1
ATOM 2282 C CA . PHE B 1 117 ? 2.125 7.91 9.109 1 97.62 117 PHE B CA 1
ATOM 2283 C C . PHE B 1 117 ? 3.475 8.594 8.906 1 97.62 117 PHE B C 1
ATOM 2285 O O . PHE B 1 117 ? 3.955 9.305 9.789 1 97.62 117 PHE B O 1
ATOM 2292 N N . ALA B 1 118 ? 4.051 8.336 7.773 1 95.38 118 ALA B N 1
ATOM 2293 C CA . ALA B 1 118 ? 5.379 8.867 7.477 1 95.38 118 ALA B CA 1
ATOM 2294 C C . ALA B 1 118 ? 5.383 10.391 7.512 1 95.38 118 ALA B C 1
ATOM 2296 O O . ALA B 1 118 ? 6.277 11 8.094 1 95.38 118 ALA B O 1
ATOM 2297 N N . SER B 1 119 ? 4.371 10.961 6.902 1 93.94 119 SER B N 1
ATOM 2298 C CA . SER B 1 119 ? 4.27 12.414 6.875 1 93.94 119 SER B CA 1
ATOM 2299 C C . SER B 1 119 ? 4.133 12.984 8.281 1 93.94 119 SER B C 1
ATOM 2301 O O . SER B 1 119 ? 4.754 14 8.609 1 93.94 119 SER B O 1
ATOM 2303 N N . CYS B 1 120 ? 3.34 12.352 9.07 1 95.5 120 CYS B N 1
ATOM 2304 C CA . CYS B 1 120 ? 3.178 12.773 10.461 1 95.5 120 CYS B CA 1
ATOM 2305 C C . CYS B 1 120 ? 4.504 12.711 11.203 1 95.5 120 CYS B C 1
ATOM 2307 O O . CYS B 1 120 ? 4.883 13.664 11.883 1 95.5 120 CYS B O 1
ATOM 2309 N N . GLY B 1 121 ? 5.176 11.594 11.062 1 94.81 121 GLY B N 1
ATOM 2310 C CA . GLY B 1 121 ? 6.477 11.438 11.688 1 94.81 121 GLY B CA 1
ATOM 2311 C C . GLY B 1 121 ? 7.484 12.477 11.242 1 94.81 121 GLY B C 1
ATOM 2312 O O . GLY B 1 121 ? 8.203 13.047 12.07 1 94.81 121 GLY B O 1
ATOM 2313 N N . ILE B 1 122 ? 7.48 12.672 9.961 1 92 122 ILE B N 1
ATOM 2314 C CA . ILE B 1 122 ? 8.438 13.617 9.398 1 92 122 ILE B CA 1
ATOM 2315 C C . ILE B 1 122 ? 8.156 15.016 9.945 1 92 122 ILE B C 1
ATOM 2317 O O . ILE B 1 122 ? 9.078 15.734 10.328 1 92 122 ILE B O 1
ATOM 2321 N N . CYS B 1 123 ? 6.93 15.414 9.984 1 91.75 123 CYS B N 1
ATOM 2322 C CA . CYS B 1 123 ? 6.574 16.719 10.5 1 91.75 123 CYS B CA 1
ATOM 2323 C C . CYS B 1 123 ? 6.969 16.859 11.969 1 91.75 123 CYS B C 1
ATOM 2325 O O . CYS B 1 123 ? 7.414 17.922 12.398 1 91.75 123 CYS B O 1
ATOM 2327 N N . ALA B 1 124 ? 6.898 15.773 12.672 1 93.25 124 ALA B N 1
ATOM 2328 C CA . ALA B 1 124 ? 7.109 15.828 14.117 1 93.25 124 ALA B CA 1
ATOM 2329 C C . ALA B 1 124 ? 8.594 15.688 14.453 1 93.25 124 ALA B C 1
ATOM 2331 O O . ALA B 1 124 ? 9.078 16.312 15.398 1 93.25 124 ALA B O 1
ATOM 2332 N N . PHE B 1 125 ? 9.305 14.812 13.664 1 91.94 125 PHE B N 1
ATOM 2333 C CA . PHE B 1 125 ? 10.617 14.406 14.164 1 91.94 125 PHE B CA 1
ATOM 2334 C C . PHE B 1 125 ? 11.672 14.547 13.078 1 91.94 125 PHE B C 1
ATOM 2336 O O . PHE B 1 125 ? 12.867 14.375 13.336 1 91.94 125 PHE B O 1
ATOM 2343 N N . GLY B 1 126 ? 11.273 14.82 11.914 1 87.19 126 GLY B N 1
ATOM 2344 C CA . GLY B 1 126 ? 12.203 14.789 10.797 1 87.19 126 GLY B CA 1
ATOM 2345 C C . GLY B 1 126 ? 12.203 13.469 10.055 1 87.19 126 GLY B C 1
ATOM 2346 O O . GLY B 1 126 ? 11.18 12.781 10 1 87.19 126 GLY B O 1
ATOM 2347 N N . ILE B 1 127 ? 13.289 13.102 9.492 1 83.94 127 ILE B N 1
ATOM 2348 C CA . ILE B 1 127 ? 13.359 11.93 8.617 1 83.94 127 ILE B CA 1
ATOM 2349 C C . ILE B 1 127 ? 13.078 10.664 9.422 1 83.94 127 ILE B C 1
ATOM 2351 O O . ILE B 1 127 ? 13.664 10.461 10.492 1 83.94 127 ILE B O 1
ATOM 2355 N N . VAL B 1 128 ? 12.227 9.938 8.977 1 89.44 128 VAL B N 1
ATOM 2356 C CA . VAL B 1 128 ? 11.859 8.672 9.609 1 89.44 128 VAL B CA 1
ATOM 2357 C C . VAL B 1 128 ? 11.766 7.57 8.562 1 89.44 128 VAL B C 1
ATOM 2359 O O . VAL B 1 128 ? 11.484 7.84 7.391 1 89.44 128 VAL B O 1
ATOM 2362 N N . LEU B 1 129 ? 12.07 6.34 8.93 1 90.69 129 LEU B N 1
ATOM 2363 C CA . LEU B 1 129 ? 11.898 5.148 8.102 1 90.69 129 LEU B CA 1
ATOM 2364 C C . LEU B 1 129 ? 10.906 4.184 8.742 1 90.69 129 LEU B C 1
ATOM 2366 O O . LEU B 1 129 ? 10.984 3.896 9.938 1 90.69 129 LEU B O 1
ATOM 2370 N N . THR B 1 130 ? 9.992 3.834 7.949 1 95.75 130 THR B N 1
ATOM 2371 C CA . THR B 1 130 ? 9.016 2.896 8.484 1 95.75 130 THR B CA 1
ATOM 2372 C C . THR B 1 130 ? 9.68 1.568 8.844 1 95.75 130 THR B C 1
ATOM 2374 O O . THR B 1 130 ? 10.359 0.966 8.016 1 95.75 130 THR B O 1
ATOM 2377 N N . ALA B 1 131 ? 9.531 1.174 10.047 1 97.75 131 ALA B N 1
ATOM 2378 C CA . ALA B 1 131 ? 10.062 -0.105 10.508 1 97.75 131 ALA B CA 1
ATOM 2379 C C . ALA B 1 131 ? 9 -1.201 10.43 1 97.75 131 ALA B C 1
ATOM 2381 O O . ALA B 1 131 ? 9.305 -2.342 10.07 1 97.75 131 ALA B O 1
ATOM 2382 N N . ASN B 1 132 ? 7.805 -0.83 10.82 1 98.56 132 ASN B N 1
ATOM 2383 C CA . ASN B 1 132 ? 6.68 -1.76 10.805 1 98.56 132 ASN B CA 1
ATOM 2384 C C . ASN B 1 132 ? 5.375 -1.06 10.43 1 98.56 132 ASN B C 1
ATOM 2386 O O . ASN B 1 132 ? 5.129 0.069 10.859 1 98.56 132 ASN B O 1
ATOM 2390 N N . LEU B 1 133 ? 4.59 -1.718 9.648 1 98.75 133 LEU B N 1
ATOM 2391 C CA . LEU B 1 133 ? 3.234 -1.292 9.328 1 98.75 133 LEU B CA 1
ATOM 2392 C C . LEU B 1 133 ? 2.24 -2.428 9.555 1 98.75 133 LEU B C 1
ATOM 2394 O O . LEU B 1 133 ? 2.393 -3.512 8.984 1 98.75 133 LEU B O 1
ATOM 2398 N N . SER B 1 134 ? 1.297 -2.219 10.406 1 98.81 134 SER B N 1
ATOM 2399 C CA . SER B 1 134 ? 0.24 -3.193 10.656 1 98.81 134 SER B CA 1
ATOM 2400 C C . SER B 1 134 ? -1.14 -2.582 10.43 1 98.81 134 SER B C 1
ATOM 2402 O O . SER B 1 134 ? -1.457 -1.531 10.992 1 98.81 134 SER B O 1
ATOM 2404 N N . VAL B 1 135 ? -1.926 -3.244 9.617 1 98.81 135 VAL B N 1
ATOM 2405 C CA . VAL B 1 135 ? -3.244 -2.734 9.258 1 98.81 135 VAL B CA 1
ATOM 2406 C C . VAL B 1 135 ? -4.301 -3.805 9.523 1 98.81 135 VAL B C 1
ATOM 2408 O O . VAL B 1 135 ? -4.195 -4.93 9.031 1 98.81 135 VAL B O 1
ATOM 2411 N N . ASN B 1 136 ? -5.277 -3.475 10.289 1 98.81 136 ASN B N 1
ATOM 2412 C CA . ASN B 1 136 ? -6.48 -4.281 10.445 1 98.81 136 ASN B CA 1
ATOM 2413 C C . ASN B 1 136 ? -7.621 -3.762 9.57 1 98.81 136 ASN B C 1
ATOM 2415 O O . ASN B 1 136 ? -8.086 -2.635 9.758 1 98.81 136 ASN B O 1
ATOM 2419 N N . TYR B 1 137 ? -8.039 -4.598 8.633 1 97.75 137 TYR B N 1
ATOM 2420 C CA . TYR B 1 137 ? -9.125 -4.215 7.738 1 97.75 137 TYR B CA 1
ATOM 2421 C C . TYR B 1 137 ? -10.477 -4.617 8.32 1 97.75 137 TYR B C 1
ATOM 2423 O O . TYR B 1 137 ? -10.734 -5.801 8.547 1 97.75 137 TYR B O 1
ATOM 2431 N N . LYS B 1 138 ? -11.359 -3.619 8.477 1 97.12 138 LYS B N 1
ATOM 2432 C CA . LYS B 1 138 ? -12.633 -3.867 9.148 1 97.12 138 LYS B CA 1
ATOM 2433 C C . LYS B 1 138 ? -13.797 -3.801 8.172 1 97.12 138 LYS B C 1
ATOM 2435 O O . LYS B 1 138 ? -14.812 -4.473 8.359 1 97.12 138 LYS B O 1
ATOM 2440 N N . SER B 1 139 ? -13.664 -2.998 7.133 1 95.25 139 SER B N 1
ATOM 2441 C CA . SER B 1 139 ? -14.727 -2.848 6.145 1 95.25 139 SER B CA 1
ATOM 2442 C C . SER B 1 139 ? -14.164 -2.416 4.793 1 95.25 139 SER B C 1
ATOM 2444 O O . SER B 1 139 ? -13.07 -1.857 4.719 1 95.25 139 SER B O 1
ATOM 2446 N N . LEU B 1 140 ? -1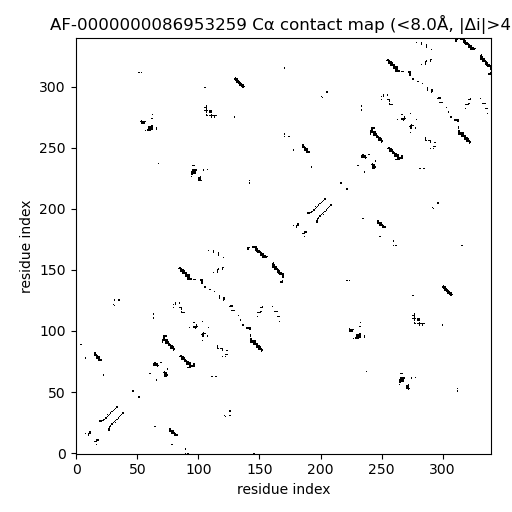4.938 -2.699 3.77 1 93.69 140 LEU B N 1
ATOM 2447 C CA . LEU B 1 140 ? -14.57 -2.281 2.422 1 93.69 140 LEU B CA 1
ATOM 2448 C C . LEU B 1 140 ? -14.797 -0.785 2.234 1 93.69 140 LEU B C 1
ATOM 2450 O O . LEU B 1 140 ? -15.742 -0.223 2.793 1 93.69 140 LEU B O 1
ATOM 2454 N N . ILE B 1 141 ? -13.977 -0.159 1.447 1 95.5 141 ILE B N 1
ATOM 2455 C CA . ILE B 1 141 ? -14.109 1.26 1.136 1 95.5 141 ILE B CA 1
ATOM 2456 C C . ILE B 1 141 ? -14.57 1.429 -0.31 1 95.5 141 ILE B C 1
ATOM 2458 O O . ILE B 1 141 ? -13.867 1.041 -1.244 1 95.5 141 ILE B O 1
ATOM 2462 N N . PRO B 1 142 ? -15.719 2.014 -0.536 1 93.31 142 PRO B N 1
ATOM 2463 C CA . PRO B 1 142 ? -16.188 2.213 -1.909 1 93.31 142 PRO B CA 1
ATOM 2464 C C . PRO B 1 142 ? -15.336 3.213 -2.686 1 93.31 142 PRO B C 1
ATOM 2466 O O 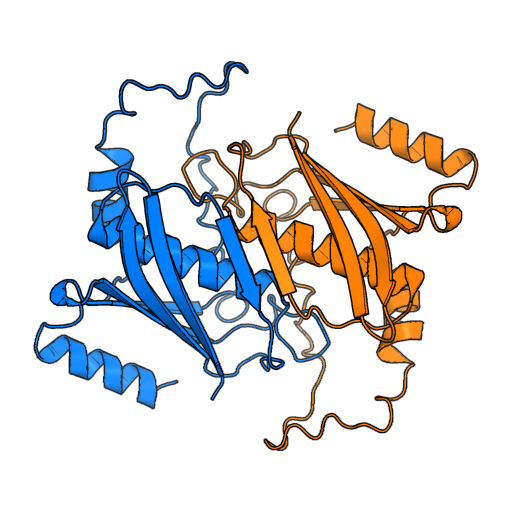. PRO B 1 142 ? -14.906 4.227 -2.129 1 93.31 142 PRO B O 1
ATOM 2469 N N . LEU B 1 143 ? -15.078 2.885 -3.93 1 92.25 143 LEU B N 1
ATOM 2470 C CA . LEU B 1 143 ? -14.43 3.861 -4.801 1 92.25 143 LEU B CA 1
ATOM 2471 C C . LEU B 1 143 ? -15.258 5.141 -4.887 1 92.25 143 LEU B C 1
ATOM 2473 O O . LEU B 1 143 ? -16.484 5.098 -4.859 1 92.25 143 LEU B O 1
ATOM 2477 N N . GLY B 1 144 ? -14.57 6.27 -4.922 1 91.06 144 GLY B N 1
ATOM 2478 C CA . GLY B 1 144 ? -15.242 7.547 -5.094 1 91.06 144 GLY B CA 1
ATOM 2479 C C . GLY B 1 144 ? -15.797 8.109 -3.799 1 91.06 144 GLY B C 1
ATOM 2480 O O . GLY B 1 144 ? -16.25 9.258 -3.758 1 91.06 144 GLY B O 1
ATOM 2481 N N . SER B 1 145 ? -15.805 7.316 -2.729 1 92.75 145 SER B N 1
ATOM 2482 C CA . SER B 1 145 ? -16.266 7.832 -1.442 1 92.75 145 SER B CA 1
ATOM 2483 C C . SER B 1 145 ? -15.289 8.859 -0.877 1 92.75 145 SER B C 1
ATOM 2485 O O . SER B 1 145 ? -14.156 8.969 -1.35 1 92.75 145 SER B O 1
ATOM 2487 N N . VAL B 1 146 ? -15.797 9.664 -0.008 1 92.62 146 VAL B N 1
ATOM 2488 C CA . VAL B 1 146 ? -14.914 10.539 0.76 1 92.62 146 VAL B CA 1
ATOM 2489 C C . VAL B 1 146 ? -14.305 9.758 1.928 1 92.62 146 VAL B C 1
ATOM 2491 O O . VAL B 1 146 ? -15.031 9.18 2.736 1 92.62 146 VAL B O 1
ATOM 2494 N N . VAL B 1 147 ? -13.008 9.75 1.976 1 96 147 VAL B N 1
ATOM 2495 C CA . VAL B 1 147 ? -12.297 8.953 2.969 1 96 147 VAL B CA 1
ATOM 2496 C C . VAL B 1 147 ? -11.461 9.859 3.865 1 96 147 VAL B C 1
ATOM 2498 O O . VAL B 1 147 ? -10.773 10.758 3.375 1 96 147 VAL B O 1
ATOM 2501 N N . LEU B 1 148 ? -11.555 9.664 5.148 1 96 148 LEU B N 1
ATOM 2502 C CA . LEU B 1 148 ? -10.719 10.359 6.125 1 96 148 LEU B CA 1
ATOM 2503 C C . LEU B 1 148 ? -9.656 9.422 6.691 1 96 148 LEU B C 1
ATOM 2505 O O . LEU B 1 148 ? -9.969 8.32 7.133 1 96 148 LEU B O 1
ATOM 2509 N N . VAL B 1 149 ? -8.406 9.859 6.582 1 97.44 149 VAL B N 1
ATOM 2510 C CA . VAL B 1 149 ? -7.297 9.172 7.223 1 97.44 149 VAL B CA 1
ATOM 2511 C C . VAL B 1 149 ? -6.742 10.023 8.359 1 97.44 149 VAL B C 1
ATOM 2513 O O . VAL B 1 149 ? -6.367 11.18 8.156 1 97.44 149 VAL B O 1
ATOM 2516 N N . GLU B 1 150 ? -6.723 9.461 9.531 1 96.94 150 GLU B N 1
ATOM 2517 C CA . GLU B 1 150 ? -6.191 10.164 10.695 1 96.94 150 GLU B CA 1
ATOM 2518 C C . GLU B 1 150 ? -5.07 9.359 11.359 1 96.94 150 GLU B C 1
ATOM 2520 O O . GLU B 1 150 ? -5.203 8.156 11.57 1 96.94 150 GLU B O 1
ATOM 2525 N N . THR B 1 151 ? -3.992 10.023 11.641 1 98.38 151 THR B N 1
ATOM 2526 C CA . THR B 1 151 ? -2.891 9.375 12.344 1 98.38 151 THR B CA 1
ATOM 2527 C C . THR B 1 151 ? -2.35 10.281 13.453 1 98.38 151 THR B C 1
ATOM 2529 O O . THR B 1 151 ? -2.52 11.5 13.398 1 98.38 151 THR B O 1
ATOM 2532 N N . LYS B 1 152 ? -1.684 9.719 14.414 1 98.5 152 LYS B N 1
ATOM 2533 C CA . LYS B 1 152 ? -1.084 10.477 15.508 1 98.5 152 LYS B CA 1
ATOM 2534 C C . LYS B 1 152 ? 0.095 9.727 16.125 1 98.5 152 LYS B C 1
ATOM 2536 O O . LYS B 1 152 ? 0.162 8.5 16.047 1 98.5 152 LYS B O 1
ATOM 2541 N N . VAL B 1 153 ? 0.917 10.469 16.734 1 98.56 153 VAL B N 1
ATOM 2542 C CA . VAL B 1 153 ? 2.008 9.891 17.5 1 98.56 153 VAL B CA 1
ATOM 2543 C C . VAL B 1 153 ? 1.483 9.406 18.844 1 98.56 153 VAL B C 1
ATOM 2545 O O . VAL B 1 153 ? 0.842 10.164 19.578 1 98.56 153 VAL B O 1
ATOM 2548 N N . GLU B 1 154 ? 1.773 8.133 19.141 1 98.69 154 GLU B N 1
ATOM 2549 C CA . GLU B 1 154 ? 1.332 7.574 20.406 1 98.69 154 GLU B CA 1
ATOM 2550 C C . GLU B 1 154 ? 2.432 7.664 21.469 1 98.69 154 GLU B C 1
ATOM 2552 O O . GLU B 1 154 ? 2.168 8.016 22.625 1 98.69 154 GLU B O 1
ATOM 2557 N N . LYS B 1 155 ? 3.596 7.285 21.078 1 97.88 155 LYS B N 1
ATOM 2558 C CA . LYS B 1 155 ? 4.723 7.301 22 1 97.88 155 LYS B CA 1
ATOM 2559 C C . LYS B 1 155 ? 6.051 7.281 21.266 1 97.88 155 LYS B C 1
ATOM 2561 O O . LYS B 1 155 ? 6.102 6.918 20.078 1 97.88 155 LYS B O 1
ATOM 2566 N N . VAL B 1 156 ? 7.039 7.664 21.969 1 96.69 156 VAL B N 1
ATOM 2567 C CA . VAL B 1 156 ? 8.422 7.645 21.5 1 96.69 156 VAL B CA 1
ATOM 2568 C C . VAL B 1 156 ? 9.297 6.898 22.5 1 96.69 156 VAL B C 1
ATOM 2570 O O . VAL B 1 156 ? 9.305 7.223 23.688 1 96.69 156 VAL B O 1
ATOM 2573 N N . GLU B 1 157 ? 9.891 5.855 22.016 1 96.94 157 GLU B N 1
ATOM 2574 C CA . GLU B 1 157 ? 10.844 5.086 22.812 1 96.94 157 GLU B CA 1
ATOM 2575 C C . GLU B 1 157 ? 12.227 5.086 22.172 1 96.94 157 GLU B C 1
ATOM 2577 O O . GLU B 1 157 ? 12.492 4.293 21.266 1 96.94 157 GLU B O 1
ATOM 2582 N N . GLU B 1 158 ? 13.07 5.887 22.688 1 93.94 158 GLU B N 1
ATOM 2583 C CA . GLU B 1 158 ? 14.398 6.059 22.109 1 93.94 158 GLU B CA 1
ATOM 2584 C C . GLU B 1 158 ? 14.297 6.531 20.656 1 93.94 158 GLU B C 1
ATOM 2586 O O . GLU B 1 158 ? 13.773 7.609 20.391 1 93.94 158 GLU B O 1
ATOM 2591 N N . LYS B 1 159 ? 14.688 5.637 19.812 1 91.56 159 LYS B N 1
ATOM 2592 C CA . LYS B 1 159 ? 14.688 6.035 18.406 1 91.56 159 LYS B CA 1
ATOM 2593 C C . LYS B 1 159 ? 13.422 5.555 17.703 1 91.56 159 LYS B C 1
ATOM 2595 O O . LYS B 1 159 ? 13.219 5.852 16.516 1 91.56 159 LYS B O 1
ATOM 2600 N N . LYS B 1 160 ? 12.602 4.957 18.422 1 96 160 LYS B N 1
ATOM 2601 C CA . LYS B 1 160 ? 11.398 4.402 17.812 1 96 160 LYS B CA 1
ATOM 2602 C C . LYS B 1 160 ? 10.188 5.297 18.062 1 96 160 LYS B C 1
ATOM 2604 O O . LYS B 1 160 ? 9.953 5.723 19.203 1 96 160 LYS B O 1
ATOM 2609 N N . ILE B 1 161 ? 9.516 5.578 17.047 1 97.94 161 ILE B N 1
ATOM 2610 C CA . ILE B 1 161 ? 8.281 6.348 17.109 1 97.94 161 ILE B CA 1
ATOM 2611 C C . ILE B 1 161 ? 7.09 5.445 16.812 1 97.94 161 ILE B C 1
ATOM 2613 O O . ILE B 1 161 ? 7.074 4.734 15.805 1 97.94 161 ILE B O 1
ATOM 2617 N N . PHE B 1 162 ? 6.098 5.426 17.703 1 98.69 162 PHE B N 1
ATOM 2618 C CA . PHE B 1 162 ? 4.895 4.621 17.531 1 98.69 162 PHE B CA 1
ATOM 2619 C C . PHE B 1 162 ? 3.701 5.496 17.172 1 98.69 162 PHE B C 1
ATOM 2621 O O . PHE B 1 162 ? 3.377 6.441 17.891 1 98.69 162 PHE B O 1
ATOM 2628 N N . LEU B 1 163 ? 3.141 5.188 16.062 1 98.75 163 LEU B N 1
ATOM 2629 C CA . LEU B 1 163 ? 1.98 5.934 15.586 1 98.75 163 LEU B CA 1
ATOM 2630 C C . LEU B 1 163 ? 0.764 5.023 15.453 1 98.75 163 LEU B C 1
ATOM 2632 O O . LEU B 1 163 ? 0.906 3.822 15.211 1 98.75 163 LEU B O 1
ATOM 2636 N N . SER B 1 164 ? -0.362 5.523 15.617 1 98.81 164 SER B N 1
ATOM 2637 C CA . SER B 1 164 ? -1.626 4.852 15.336 1 98.81 164 SER B CA 1
ATOM 2638 C C . SER B 1 164 ? -2.504 5.691 14.414 1 98.81 164 SER B C 1
ATOM 2640 O O . SER B 1 164 ? -2.27 6.891 14.25 1 98.81 164 SER B O 1
ATOM 2642 N N . GLY B 1 165 ? -3.406 5.023 13.75 1 98.56 165 GLY B N 1
ATOM 2643 C CA . GLY B 1 165 ? -4.273 5.742 12.828 1 98.56 165 GLY B CA 1
ATOM 2644 C C . GLY B 1 165 ? -5.488 4.938 12.406 1 98.56 165 GLY B C 1
ATOM 2645 O O . GLY B 1 165 ? -5.648 3.783 12.812 1 98.56 165 GLY B O 1
ATOM 2646 N N . CYS B 1 166 ? -6.324 5.621 11.656 1 98.25 166 CYS B N 1
ATOM 2647 C CA . CYS B 1 166 ? -7.551 5.012 11.148 1 98.25 166 CYS B CA 1
ATOM 2648 C C . CYS B 1 166 ? -7.918 5.582 9.789 1 98.25 166 CYS B C 1
ATOM 2650 O O . CYS B 1 166 ? -7.617 6.738 9.484 1 98.25 166 CYS B O 1
ATOM 2652 N N . VAL B 1 167 ? -8.492 4.777 8.945 1 98.19 167 VAL B N 1
ATOM 2653 C CA . VAL B 1 167 ? -9.062 5.137 7.652 1 98.19 167 VAL B CA 1
ATOM 2654 C C . VAL B 1 167 ? -10.57 4.898 7.672 1 98.19 167 VAL B C 1
ATOM 2656 O O . VAL B 1 167 ? -11.031 3.787 7.957 1 98.19 167 VAL B O 1
ATOM 2659 N N . GLN B 1 168 ? -11.289 5.898 7.355 1 96.44 168 GLN B N 1
ATOM 2660 C CA . GLN B 1 168 ? -12.742 5.777 7.438 1 96.44 168 GLN B CA 1
ATOM 2661 C C . GLN B 1 168 ? -13.414 6.426 6.234 1 96.44 168 GLN B C 1
ATOM 2663 O O . GLN B 1 168 ? -13.055 7.535 5.836 1 96.44 168 GLN B O 1
ATOM 2668 N N . SER B 1 169 ? -14.328 5.66 5.652 1 92.38 169 SER B N 1
ATOM 2669 C CA . SER B 1 169 ? -15.133 6.234 4.578 1 92.38 169 SER B CA 1
ATOM 2670 C C . SER B 1 169 ? -16.469 6.746 5.098 1 92.38 169 SER B C 1
ATOM 2672 O O . SER B 1 169 ? -16.953 6.293 6.141 1 92.38 169 SER B O 1
ATOM 2674 N N . ALA B 1 170 ? -17.031 7.734 4.492 1 76.88 170 ALA B N 1
ATOM 2675 C CA . ALA B 1 170 ? -18.328 8.289 4.879 1 76.88 170 ALA B CA 1
ATOM 2676 C C . ALA B 1 170 ? -19.469 7.387 4.426 1 76.88 170 ALA B C 1
ATOM 2678 O O . ALA B 1 170 ? -19.344 6.656 3.439 1 76.88 170 ALA B O 1
#

Secondary structure (DSSP, 8-state):
-HHHHHHHHHHGGGTS-EEE--TTSTTHHHHIIIIIISS---S-----TT-------TT--BGGG--SSTTTS--EEEEEETTTTEEEEEE---GGGBSSTTBB-HHHHHHHHHHHHHHHHHHHHSS----EEEEE--S--BTT--EEEEEEEEEEETTEEEEEEEEEE-/-HHHHHHHHHHGGGTS-EEE--TTSTTHHHHIIIIIISS---S-----TT-------TT--BGGG--SSTTTS--EEEEEETTTTEEEEEE---GGGBSSTTBB-HHHHHHHHHHHHHHHHHHHHSS----EEEEE--S--BTT--EEEEEEEEEEETTEEEEEEEEEE-

Nearest PDB structures (foldseek):
  4ae8-assembly2_D  TM=9.702E-01  e=1.280E-12  Homo sapiens
  4gah-assembly1_A  TM=9.626E-01  e=1.133E-12  Homo sapiens
  4ae8-assembly1_B  TM=9.689E-01  e=3.401E-12  Homo sapiens
  4ae8-assembly2_C  TM=9.535E-01  e=4.342E-12  Homo sapiens
  4ae7-assembly1_A-2  TM=8.907E-01  e=6.779E-11  Homo sapiens